Protein AF-A0AA88QEF6-F1 (afdb_monomer_lite)

pLDDT: mean 71.26, std 18.89, range [26.52, 97.19]

Radius of gyration: 36.82 Å; chains: 1; bounding box: 110×49×117 Å

Secondary structure (DSSP, 8-state):
-------TTTSEETTEEEEEPPHHHHHHHTSTTEEEEEEETTEEEE-TT-TT-PPTTEEEE-SSEEEESS----EEEEEE--SS------TT--EEEEEEEEHHHHEETTEEEEE--HHHHHHH-STTEEEEEEETTS-EEE-TTSTT---TTEEEE-SSEEEESS---EEEEEEEE-TTS-EEEEEEEEEEEPSS-------S---SSSHHHHHHHHHHHHHHHHHHHHHHHHHHHHHHHHHHHHHHHHHHHHTTTSSSS---------

Structure (mmCIF, N/CA/C/O backbone):
data_AF-A0AA88QEF6-F1
#
_entry.id   AF-A0AA88QEF6-F1
#
loop_
_atom_site.group_PDB
_atom_site.id
_atom_site.type_symbol
_atom_site.label_atom_id
_atom_site.label_alt_id
_atom_site.label_comp_id
_atom_site.label_asym_id
_atom_site.label_entity_id
_atom_site.label_seq_id
_atom_site.pdbx_PDB_ins_code
_atom_site.Cartn_x
_atom_site.Cartn_y
_atom_site.Cartn_z
_atom_site.occupancy
_atom_site.B_iso_or_equiv
_atom_site.auth_seq_id
_atom_site.auth_comp_id
_atom_site.auth_asym_id
_atom_site.auth_atom_id
_atom_site.pdbx_PDB_model_num
ATOM 1 N N . MET A 1 1 ? 9.526 14.907 -8.672 1.00 35.16 1 MET A N 1
ATOM 2 C CA . MET A 1 1 ? 8.160 15.300 -8.274 1.00 35.16 1 MET A CA 1
ATOM 3 C C . MET A 1 1 ? 7.284 14.085 -8.518 1.00 35.16 1 MET A C 1
ATOM 5 O O . MET A 1 1 ? 7.220 13.633 -9.653 1.00 35.16 1 MET A O 1
ATOM 9 N N . TYR A 1 2 ? 6.767 13.466 -7.458 1.00 43.72 2 TYR A N 1
ATOM 10 C CA . TYR A 1 2 ? 5.959 12.247 -7.553 1.00 43.72 2 TYR A CA 1
ATOM 11 C C . TYR A 1 2 ? 4.497 12.636 -7.772 1.00 43.72 2 TYR A C 1
ATOM 13 O O . TYR A 1 2 ? 4.039 13.603 -7.172 1.00 43.72 2 TYR A O 1
ATOM 21 N N . ASN A 1 3 ? 3.772 11.904 -8.615 1.00 44.31 3 ASN A N 1
ATOM 22 C CA . ASN A 1 3 ? 2.344 12.124 -8.828 1.00 44.31 3 ASN A CA 1
ATOM 23 C C . ASN A 1 3 ? 1.583 10.887 -8.344 1.00 44.31 3 ASN A C 1
ATOM 25 O O . ASN A 1 3 ? 1.698 9.820 -8.944 1.00 44.31 3 ASN A O 1
ATOM 29 N N . ILE A 1 4 ? 0.873 11.017 -7.224 1.00 55.66 4 ILE A N 1
ATOM 30 C CA . ILE A 1 4 ? 0.071 9.945 -6.631 1.00 55.66 4 ILE A CA 1
ATOM 31 C C . ILE A 1 4 ? -1.393 10.289 -6.886 1.00 55.66 4 ILE A C 1
ATOM 33 O O . ILE A 1 4 ? -1.919 11.241 -6.315 1.00 55.66 4 ILE A O 1
ATOM 37 N N . SER A 1 5 ? -2.055 9.511 -7.741 1.00 62.69 5 SER A N 1
ATOM 38 C CA . SER A 1 5 ? -3.498 9.616 -7.945 1.00 62.69 5 SER A CA 1
ATOM 39 C C . SER A 1 5 ? -4.219 8.699 -6.961 1.00 62.69 5 SER A C 1
ATOM 41 O O . SER A 1 5 ? -4.126 7.477 -7.075 1.00 62.69 5 SER A O 1
ATOM 43 N N . VAL A 1 6 ? -4.946 9.284 -6.013 1.00 69.19 6 VAL A N 1
ATOM 44 C CA . VAL A 1 6 ? -5.825 8.569 -5.082 1.00 69.19 6 VAL A CA 1
ATOM 45 C C . VAL A 1 6 ? -7.225 9.162 -5.174 1.00 69.19 6 VAL A C 1
ATOM 47 O O . VAL A 1 6 ? -7.382 10.373 -5.346 1.00 69.19 6 VAL A O 1
ATOM 50 N N . SER A 1 7 ? -8.260 8.328 -5.109 1.00 77.19 7 SER A N 1
ATOM 51 C CA . SER A 1 7 ? -9.631 8.830 -5.129 1.00 77.19 7 SER A CA 1
ATOM 52 C C . SER A 1 7 ? -10.026 9.362 -3.753 1.00 77.19 7 SER A C 1
ATOM 54 O O . SER A 1 7 ? -9.657 8.808 -2.720 1.00 77.19 7 SER A O 1
ATOM 56 N N . CYS A 1 8 ? -10.854 10.407 -3.717 1.00 80.62 8 CYS A N 1
ATOM 57 C CA . CYS A 1 8 ? -11.348 10.957 -2.453 1.00 80.62 8 CYS A CA 1
ATOM 58 C C . CYS A 1 8 ? -12.077 9.912 -1.593 1.00 80.62 8 CYS A C 1
ATOM 60 O O . CYS A 1 8 ? -12.059 10.017 -0.373 1.00 80.62 8 CYS A O 1
ATOM 62 N N . ALA A 1 9 ? -12.700 8.907 -2.219 1.00 77.12 9 ALA A N 1
ATOM 63 C CA . ALA A 1 9 ? -13.382 7.824 -1.519 1.00 77.12 9 ALA A CA 1
ATOM 64 C C . ALA A 1 9 ? -12.411 6.905 -0.757 1.00 77.12 9 ALA A C 1
ATOM 66 O O . ALA A 1 9 ? -12.766 6.401 0.303 1.00 77.12 9 ALA A O 1
ATOM 67 N N . GLU A 1 10 ? -11.192 6.707 -1.267 1.00 73.88 10 GLU A N 1
ATOM 68 C CA . GLU A 1 10 ? -10.173 5.852 -0.639 1.00 73.88 10 GLU A CA 1
ATOM 69 C C . GLU A 1 10 ? -9.536 6.496 0.598 1.00 73.88 10 GLU A C 1
ATOM 71 O O . GLU A 1 10 ? -9.102 5.786 1.500 1.00 73.88 10 GLU A O 1
ATOM 76 N N . ILE A 1 11 ? -9.494 7.830 0.658 1.00 80.56 11 ILE A N 1
ATOM 77 C CA . ILE A 1 11 ? -8.856 8.585 1.752 1.00 80.56 11 ILE A CA 1
ATOM 78 C C . ILE A 1 11 ? -9.858 9.227 2.722 1.00 80.56 11 ILE A C 1
ATOM 80 O O . ILE A 1 11 ? -9.459 9.931 3.652 1.00 80.56 11 ILE A O 1
ATOM 84 N N . GLN A 1 12 ? -11.160 9.014 2.518 1.00 83.25 12 GLN A N 1
ATOM 85 C CA . GLN A 1 12 ? -12.209 9.565 3.371 1.00 83.25 12 GLN A CA 1
ATOM 86 C C . GLN A 1 12 ? -12.324 8.793 4.691 1.00 83.25 12 GLN A C 1
ATOM 88 O O . GLN A 1 12 ? -12.430 7.571 4.727 1.00 83.25 12 GLN A O 1
ATOM 93 N N . THR A 1 13 ? -12.382 9.531 5.795 1.00 78.69 13 THR A N 1
ATOM 94 C CA . THR A 1 13 ? -12.523 9.004 7.157 1.00 78.69 13 THR A CA 1
ATOM 95 C C . THR A 1 13 ? -13.577 9.793 7.939 1.00 78.69 13 THR A C 1
ATOM 97 O O . THR A 1 13 ? -14.085 10.816 7.477 1.00 78.69 13 THR A O 1
ATOM 100 N N . ALA A 1 14 ? -13.889 9.355 9.163 1.00 77.88 14 ALA A N 1
ATOM 101 C CA . ALA A 1 14 ? -14.805 10.074 10.056 1.00 77.88 14 ALA A CA 1
ATOM 102 C C . ALA A 1 14 ? -14.292 11.465 10.485 1.00 77.88 14 ALA A C 1
ATOM 104 O O . ALA A 1 14 ? -15.086 12.292 10.926 1.00 77.88 14 ALA A O 1
ATOM 105 N N . VAL A 1 15 ? -12.984 11.721 10.364 1.00 79.75 15 VAL A N 1
ATOM 106 C CA . VAL A 1 15 ? -12.329 12.972 10.790 1.00 79.75 15 VAL A CA 1
ATOM 107 C C . VAL A 1 15 ? -11.956 13.895 9.623 1.00 79.75 15 VAL A C 1
ATOM 109 O O . VAL A 1 15 ? -11.404 14.966 9.852 1.00 79.75 15 VAL A O 1
ATOM 112 N N . GLY A 1 16 ? -12.259 13.502 8.382 1.00 87.69 16 GLY A N 1
ATOM 113 C CA . GLY A 1 16 ? -11.887 14.235 7.169 1.00 87.69 16 GLY A CA 1
ATOM 114 C C . GLY A 1 16 ? -11.187 13.338 6.153 1.00 87.69 16 GLY A C 1
ATOM 115 O O . GLY A 1 16 ? -11.455 12.138 6.085 1.00 87.69 16 GLY A O 1
ATOM 116 N N . PHE A 1 17 ? -10.280 13.912 5.371 1.00 88.25 17 PHE A N 1
ATOM 117 C CA . PHE A 1 17 ? -9.485 13.210 4.364 1.00 88.25 17 PHE A CA 1
ATOM 118 C C . PHE A 1 17 ? -8.048 13.058 4.859 1.00 88.25 17 PHE A C 1
ATOM 120 O O . PHE A 1 17 ? -7.437 14.048 5.261 1.00 88.25 17 PHE A O 1
ATOM 127 N N . VAL A 1 18 ? -7.526 11.830 4.866 1.00 82.06 18 VAL A N 1
ATOM 128 C CA . VAL A 1 18 ? -6.207 11.517 5.438 1.00 82.06 18 VAL A CA 1
ATOM 129 C C . VAL A 1 18 ? -5.219 11.177 4.328 1.00 82.06 18 VAL A C 1
ATOM 131 O O . VAL A 1 18 ? -5.372 10.176 3.634 1.00 82.06 18 VAL A O 1
ATOM 134 N N . TYR A 1 19 ? -4.175 11.990 4.203 1.00 83.31 19 TYR A N 1
ATOM 135 C CA . TYR A 1 19 ? -3.043 11.756 3.310 1.00 83.31 19 TYR A CA 1
ATOM 136 C C . TYR A 1 19 ? -1.917 11.155 4.138 1.00 83.31 19 TYR A C 1
ATOM 138 O O . TYR A 1 19 ? -1.454 11.778 5.092 1.00 83.31 19 TYR A O 1
ATOM 146 N N . LEU A 1 20 ? -1.496 9.941 3.797 1.00 76.00 20 LEU A N 1
ATOM 147 C CA . LEU A 1 20 ? -0.424 9.235 4.492 1.00 76.00 20 LEU A CA 1
ATOM 148 C C . LEU A 1 20 ? 0.876 9.369 3.702 1.00 76.00 20 LEU A C 1
ATOM 150 O O . LEU A 1 20 ? 0.918 9.087 2.503 1.00 76.00 20 LEU A O 1
ATOM 154 N N . ILE A 1 21 ? 1.945 9.754 4.390 1.00 67.06 21 ILE A N 1
ATOM 155 C CA . ILE A 1 21 ? 3.307 9.630 3.887 1.00 67.06 21 ILE A CA 1
ATOM 156 C C . ILE A 1 21 ? 3.709 8.176 4.106 1.00 67.06 21 ILE A C 1
ATOM 158 O O . ILE A 1 21 ? 3.697 7.674 5.230 1.00 67.06 21 ILE A O 1
ATOM 162 N N . LEU A 1 22 ? 4.042 7.472 3.023 1.00 60.72 22 LEU A N 1
ATOM 163 C CA . LEU A 1 22 ? 4.426 6.069 3.125 1.00 60.72 22 LEU A CA 1
ATOM 164 C C . LEU A 1 22 ? 5.647 5.922 4.057 1.00 60.72 22 LEU A C 1
ATOM 166 O O . LEU A 1 22 ? 6.590 6.706 3.923 1.00 60.72 22 LEU A O 1
ATOM 170 N N . PRO A 1 23 ? 5.710 4.885 4.917 1.00 51.19 23 PRO A N 1
ATOM 171 C CA . PRO A 1 23 ? 6.816 4.664 5.859 1.00 51.19 23 PRO A CA 1
ATOM 172 C C . PRO A 1 23 ? 8.225 4.689 5.236 1.00 51.19 23 PRO A C 1
ATOM 174 O O . PRO A 1 23 ? 9.202 5.014 5.904 1.00 51.19 23 PRO A O 1
ATOM 177 N N . VAL A 1 24 ? 8.349 4.384 3.940 1.00 46.44 24 VAL A N 1
ATOM 178 C CA . VAL A 1 24 ? 9.625 4.457 3.207 1.00 46.44 24 VAL A CA 1
ATOM 179 C C . VAL A 1 24 ? 10.091 5.889 2.935 1.00 46.44 24 VAL A C 1
ATOM 181 O O . VAL A 1 24 ? 11.286 6.163 2.986 1.00 46.44 24 VAL A O 1
ATOM 184 N N . ILE A 1 25 ? 9.150 6.797 2.664 1.00 51.69 25 ILE A N 1
ATOM 185 C CA . ILE A 1 25 ? 9.403 8.235 2.548 1.00 51.69 25 ILE A CA 1
ATOM 186 C C . ILE A 1 25 ? 9.646 8.772 3.959 1.00 51.69 25 ILE A C 1
ATOM 188 O O . ILE A 1 25 ? 10.557 9.566 4.174 1.00 51.69 25 ILE A O 1
ATOM 192 N N . LEU A 1 26 ? 8.921 8.228 4.942 1.00 53.94 26 LEU A N 1
ATOM 193 C CA . LEU A 1 26 ? 9.076 8.572 6.346 1.00 53.94 26 LEU A CA 1
ATOM 194 C C . LEU A 1 26 ? 10.500 8.339 6.875 1.00 53.94 26 LEU A C 1
ATOM 196 O O . LEU A 1 26 ? 11.017 9.121 7.669 1.00 53.94 26 LEU A O 1
ATOM 200 N N . ASN A 1 27 ? 11.169 7.286 6.400 1.00 45.69 27 ASN A N 1
ATOM 201 C CA . ASN A 1 27 ? 12.544 6.993 6.797 1.00 45.69 27 ASN A CA 1
ATOM 202 C C . ASN A 1 27 ? 13.548 8.045 6.284 1.00 45.69 27 ASN A C 1
ATOM 204 O O . ASN A 1 27 ? 14.559 8.284 6.934 1.00 45.69 27 ASN A O 1
ATOM 208 N N . GLN A 1 28 ? 13.258 8.713 5.159 1.00 47.56 28 GLN A N 1
ATOM 209 C CA . GLN A 1 28 ? 14.021 9.888 4.712 1.00 47.56 28 GLN A CA 1
ATOM 210 C C . GLN A 1 28 ? 13.682 11.127 5.549 1.00 47.56 28 GLN A C 1
ATOM 212 O O . GLN A 1 28 ? 14.553 11.949 5.804 1.00 47.56 28 GLN A O 1
ATOM 217 N N . THR A 1 29 ? 12.440 11.239 6.027 1.00 45.75 29 THR A N 1
ATOM 218 C CA . THR A 1 29 ? 11.989 12.372 6.852 1.00 45.75 29 THR A CA 1
ATOM 219 C C . THR A 1 29 ? 12.374 12.292 8.329 1.00 45.75 29 THR A C 1
ATOM 221 O O . THR A 1 29 ? 12.251 13.281 9.039 1.00 45.75 29 THR A O 1
ATOM 224 N N . ASN A 1 30 ? 12.833 11.130 8.805 1.00 50.50 30 ASN A N 1
ATOM 225 C CA . ASN A 1 30 ? 13.367 10.961 10.161 1.00 50.50 30 ASN A CA 1
ATOM 226 C C . ASN A 1 30 ? 14.830 11.418 10.286 1.00 50.50 30 ASN A C 1
ATOM 228 O O . ASN A 1 30 ? 15.424 11.294 11.357 1.00 50.50 30 ASN A O 1
ATOM 232 N N . ASN A 1 31 ? 15.423 11.927 9.204 1.00 55.19 31 ASN A N 1
ATOM 233 C CA . ASN A 1 31 ? 16.700 12.615 9.267 1.00 55.19 31 ASN A CA 1
ATOM 234 C C . ASN A 1 31 ? 16.471 14.048 9.799 1.00 55.19 31 ASN A C 1
ATOM 236 O O . ASN A 1 31 ? 15.674 14.770 9.198 1.00 55.19 31 ASN A O 1
ATOM 240 N N . PRO A 1 32 ? 17.140 14.476 10.891 1.00 57.94 32 PRO A N 1
ATOM 241 C CA . PRO A 1 32 ? 17.016 15.839 11.420 1.00 57.94 32 PRO A CA 1
ATOM 242 C C . PRO A 1 32 ? 17.404 16.934 10.416 1.00 57.94 32 PRO A C 1
ATOM 244 O O . PRO A 1 32 ? 16.988 18.074 10.593 1.00 57.94 32 PRO A O 1
ATOM 247 N N . ASP A 1 33 ? 18.150 16.591 9.364 1.00 60.59 33 ASP A N 1
ATOM 248 C CA . ASP A 1 33 ? 18.570 17.526 8.315 1.00 60.59 33 ASP A CA 1
ATOM 249 C C . ASP A 1 33 ? 17.529 17.681 7.189 1.00 60.59 33 ASP A C 1
ATOM 251 O O . ASP A 1 33 ? 17.824 18.284 6.159 1.00 60.59 33 ASP A O 1
ATOM 255 N N . CYS A 1 34 ? 16.331 17.102 7.337 1.00 62.12 34 CYS A N 1
ATOM 256 C CA . CYS A 1 34 ? 15.271 17.151 6.333 1.00 62.12 34 CYS A CA 1
ATOM 257 C C . CYS A 1 34 ? 14.039 17.930 6.817 1.00 62.12 34 CYS A C 1
ATOM 259 O O . CYS A 1 34 ? 13.404 17.580 7.811 1.00 62.12 34 CYS A O 1
ATOM 261 N N . GLU A 1 35 ? 13.640 18.936 6.046 1.00 69.81 35 GLU A N 1
ATOM 262 C CA . GLU A 1 35 ? 12.415 19.715 6.213 1.00 69.81 35 GLU A CA 1
ATOM 263 C C . GLU A 1 35 ? 11.290 19.163 5.328 1.00 69.81 35 GLU A C 1
ATOM 265 O O . GLU A 1 35 ? 11.517 18.701 4.205 1.00 69.81 35 GLU A O 1
ATOM 270 N N . GLN A 1 36 ? 10.054 19.219 5.830 1.00 76.06 36 GLN A N 1
ATOM 271 C CA . GLN A 1 36 ? 8.861 18.743 5.131 1.00 76.06 36 GLN A CA 1
ATOM 272 C C . GLN A 1 36 ? 7.854 19.869 4.940 1.00 76.06 36 GLN A C 1
ATOM 274 O O . GLN A 1 36 ? 7.651 20.694 5.822 1.00 76.06 36 GLN A O 1
ATOM 279 N N . SER A 1 37 ? 7.150 19.881 3.815 1.00 82.19 37 SER A N 1
ATOM 280 C CA . SER A 1 37 ? 6.118 20.886 3.560 1.00 82.19 37 SER A CA 1
ATOM 281 C C . SER A 1 37 ? 5.021 20.354 2.647 1.00 82.19 37 SER A C 1
ATOM 283 O O . SER A 1 37 ? 5.268 19.560 1.736 1.00 82.19 37 SER A O 1
ATOM 285 N N . TRP A 1 38 ? 3.797 20.819 2.881 1.00 82.31 38 TRP A N 1
ATOM 286 C CA . TRP A 1 38 ? 2.616 20.497 2.087 1.00 82.31 38 TRP A CA 1
ATOM 287 C C . TRP A 1 38 ? 2.080 21.743 1.395 1.00 82.31 38 TRP A C 1
ATOM 289 O O . TRP A 1 38 ? 1.865 22.778 2.028 1.00 82.31 38 TRP A O 1
ATOM 299 N N . PHE A 1 39 ? 1.800 21.618 0.104 1.00 83.25 39 PHE A N 1
ATOM 300 C CA . PHE A 1 39 ? 1.319 22.698 -0.747 1.00 83.25 39 PHE A CA 1
ATOM 301 C C . PHE A 1 39 ? -0.004 22.320 -1.410 1.00 83.25 39 PHE A C 1
ATOM 303 O O . PHE A 1 39 ? -0.198 21.167 -1.796 1.00 83.25 39 PHE A O 1
ATOM 310 N N . SER A 1 40 ? -0.890 23.298 -1.585 1.00 85.75 40 SER A N 1
ATOM 311 C CA . SER A 1 40 ? -1.992 23.233 -2.551 1.00 85.75 40 SER A CA 1
ATOM 312 C C . SER A 1 40 ? -1.688 24.152 -3.745 1.00 85.75 40 SER A C 1
ATOM 314 O O . SER A 1 40 ? -0.615 24.755 -3.818 1.00 85.75 40 SER A O 1
ATOM 316 N N . GLU A 1 41 ? -2.634 24.285 -4.676 1.00 79.88 41 GLU A N 1
ATOM 317 C CA . GLU A 1 41 ? -2.570 25.282 -5.756 1.00 79.88 41 GLU A CA 1
ATOM 318 C C . GLU A 1 41 ? -2.382 26.723 -5.236 1.00 79.88 41 GLU A C 1
ATOM 320 O O . GLU A 1 41 ? -1.742 27.533 -5.905 1.00 79.88 41 GLU A O 1
ATOM 325 N N . ASP A 1 42 ? -2.864 27.019 -4.024 1.00 76.75 42 ASP A N 1
ATOM 326 C CA . ASP A 1 42 ? -2.798 28.345 -3.395 1.00 76.75 42 ASP A CA 1
ATOM 327 C C . ASP A 1 42 ? -1.485 28.595 -2.621 1.00 76.75 42 ASP A C 1
ATOM 329 O O . ASP A 1 42 ? -1.269 29.686 -2.086 1.00 76.75 42 ASP A O 1
ATOM 333 N N . GLY A 1 43 ? -0.586 27.604 -2.559 1.00 82.75 43 GLY A N 1
ATOM 334 C CA . GLY A 1 43 ? 0.715 27.698 -1.891 1.00 82.75 43 GLY A CA 1
ATOM 335 C C . GLY A 1 43 ? 0.849 26.801 -0.659 1.00 82.75 43 GLY A C 1
ATOM 336 O O . GLY A 1 43 ? 0.214 25.753 -0.566 1.00 82.75 43 GLY A O 1
ATOM 337 N N . LEU A 1 44 ? 1.738 27.173 0.269 1.00 81.81 44 LEU A N 1
ATOM 338 C CA . LEU A 1 44 ? 2.036 26.391 1.477 1.00 81.81 44 LEU A CA 1
ATOM 339 C C . LEU A 1 44 ? 0.810 26.333 2.398 1.00 81.81 44 LEU A C 1
ATOM 341 O O . LEU A 1 44 ? 0.289 27.372 2.810 1.00 81.81 44 LEU A O 1
ATOM 345 N N . ILE A 1 45 ? 0.387 25.122 2.758 1.00 87.19 45 ILE A N 1
ATOM 346 C CA . ILE A 1 45 ? -0.792 24.900 3.605 1.00 87.19 45 ILE A CA 1
ATOM 347 C C . ILE A 1 45 ? -0.477 24.272 4.963 1.00 87.19 45 ILE A C 1
ATOM 349 O O . ILE A 1 45 ? -1.275 24.434 5.886 1.00 87.19 45 ILE A O 1
ATOM 353 N N . ALA A 1 46 ? 0.646 23.561 5.090 1.00 83.00 46 ALA A N 1
ATOM 354 C CA . ALA A 1 46 ? 1.082 22.978 6.353 1.00 83.00 46 ALA A CA 1
ATOM 355 C C . ALA A 1 46 ? 2.565 22.606 6.335 1.00 83.00 46 ALA A C 1
ATOM 357 O O . ALA A 1 46 ? 3.093 22.145 5.321 1.00 83.00 46 ALA A O 1
ATOM 358 N N . ASP A 1 47 ? 3.188 22.730 7.500 1.00 80.50 47 ASP A N 1
ATOM 359 C CA . ASP A 1 47 ? 4.553 22.305 7.776 1.00 80.50 47 ASP A CA 1
ATOM 360 C C . ASP A 1 47 ? 4.550 21.477 9.076 1.00 80.50 47 ASP A C 1
ATOM 362 O O . ASP A 1 47 ?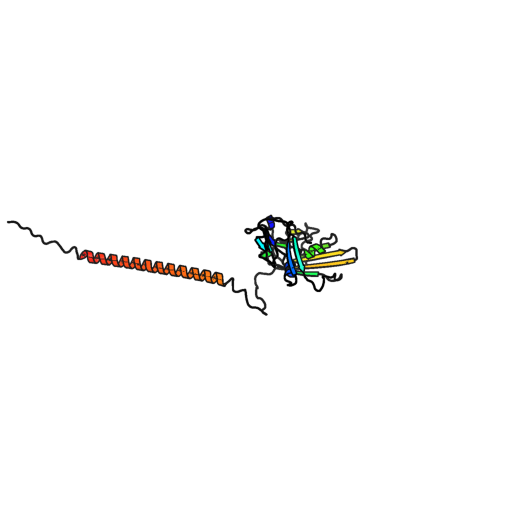 4.120 21.987 10.114 1.00 80.50 47 ASP A O 1
ATOM 366 N N . PRO A 1 48 ? 4.978 20.201 9.058 1.00 75.12 48 PRO A N 1
ATOM 367 C CA . PRO A 1 48 ? 5.069 19.382 10.265 1.00 75.12 48 PRO A CA 1
ATOM 368 C C . PRO A 1 48 ? 5.984 19.961 11.357 1.00 75.12 48 PRO A C 1
ATOM 370 O O . PRO A 1 48 ? 5.807 19.615 12.524 1.00 75.12 48 PRO A O 1
ATOM 373 N N . SER A 1 49 ? 6.950 20.817 11.000 1.00 70.81 49 SER A N 1
ATOM 374 C CA . SER A 1 49 ? 7.849 21.490 11.947 1.00 70.81 49 SER A CA 1
ATOM 375 C C . SER A 1 49 ? 7.195 22.689 12.654 1.00 70.81 49 SER A C 1
ATOM 377 O O . SER A 1 49 ? 7.588 23.029 13.771 1.00 70.81 49 SER A O 1
ATOM 379 N N . ASP A 1 50 ? 6.140 23.267 12.064 1.00 78.88 50 ASP A N 1
ATOM 380 C CA . ASP A 1 50 ? 5.301 24.317 12.654 1.00 78.88 50 ASP A CA 1
ATOM 381 C C . ASP A 1 50 ? 3.809 23.927 12.583 1.00 78.88 50 ASP A C 1
ATOM 383 O O . ASP A 1 50 ? 3.028 24.478 11.796 1.00 78.88 50 ASP A O 1
ATOM 387 N N . PRO A 1 51 ? 3.364 22.978 13.430 1.00 71.56 51 PRO A N 1
ATOM 388 C CA . PRO A 1 51 ? 2.003 22.445 13.392 1.00 71.56 51 PRO A CA 1
ATOM 389 C C . PRO A 1 51 ? 0.921 23.467 13.783 1.00 71.56 51 PRO A C 1
ATOM 391 O O . PRO A 1 51 ? -0.266 23.148 13.718 1.00 71.56 51 PRO A O 1
ATOM 394 N N . GLN A 1 52 ? 1.291 24.687 14.197 1.00 74.69 52 GLN A N 1
ATOM 395 C CA . GLN A 1 52 ? 0.334 25.769 14.452 1.00 74.69 52 GLN A CA 1
ATOM 396 C C . GLN A 1 52 ? 0.006 26.579 13.195 1.00 74.69 52 GLN A C 1
ATOM 398 O O . GLN A 1 52 ? -1.011 27.275 13.159 1.00 74.69 52 GLN A O 1
ATOM 403 N N . ARG A 1 53 ? 0.833 26.483 12.152 1.00 77.56 53 ARG A N 1
ATOM 404 C CA . ARG A 1 53 ? 0.683 27.255 10.922 1.00 77.56 53 ARG A CA 1
ATOM 405 C C . ARG A 1 53 ? -0.054 26.450 9.854 1.00 77.56 53 ARG A C 1
ATOM 407 O O . ARG A 1 53 ? 0.514 26.016 8.856 1.00 77.56 53 ARG A O 1
ATOM 414 N N . LEU A 1 54 ? -1.350 26.272 10.093 1.00 85.56 54 LEU A N 1
ATOM 415 C CA . LEU A 1 54 ? -2.262 25.545 9.213 1.00 85.56 54 LEU A CA 1
ATOM 416 C C . LEU A 1 54 ? -3.129 26.514 8.404 1.00 85.56 54 LEU A C 1
ATOM 418 O O . LEU A 1 54 ? -3.746 27.424 8.962 1.00 85.56 54 LEU A O 1
ATOM 422 N N . SER A 1 55 ? -3.212 26.287 7.096 1.00 86.44 55 SER A N 1
ATOM 423 C CA . SER A 1 55 ? -4.146 26.981 6.204 1.00 86.44 55 SER A CA 1
ATOM 424 C C . SER A 1 55 ? -5.323 26.069 5.856 1.00 86.44 55 SER A C 1
ATOM 426 O O . SER A 1 55 ? -5.172 24.850 5.788 1.00 86.44 55 SER A O 1
ATOM 428 N N . ASP A 1 56 ? -6.498 26.645 5.587 1.00 81.94 56 ASP A N 1
ATOM 429 C CA . ASP A 1 56 ? -7.647 25.892 5.060 1.00 81.94 56 ASP A CA 1
ATOM 430 C C . ASP A 1 56 ? -7.225 25.122 3.786 1.00 81.94 56 ASP A C 1
ATOM 432 O O . ASP A 1 56 ? -6.626 25.732 2.897 1.00 81.94 56 ASP A O 1
ATOM 436 N N . PRO A 1 57 ? -7.492 23.805 3.653 1.00 85.94 57 PRO A N 1
ATOM 437 C CA . PRO A 1 57 ? -8.382 22.966 4.464 1.00 85.94 57 PRO A CA 1
ATOM 438 C C . PRO A 1 57 ? -7.730 22.091 5.541 1.00 85.94 57 PRO A C 1
ATOM 440 O O . PRO A 1 57 ? -8.341 21.109 5.961 1.00 85.94 57 PRO A O 1
ATOM 443 N N . VAL A 1 58 ? -6.510 22.377 5.983 1.00 88.44 58 VAL A N 1
ATOM 444 C CA . VAL A 1 58 ? -5.778 21.508 6.914 1.00 88.44 58 VAL A CA 1
ATOM 445 C C . VAL A 1 58 ? -6.377 21.557 8.324 1.00 88.44 58 VAL A C 1
ATOM 447 O O . VAL A 1 58 ? -6.545 22.622 8.911 1.00 88.44 58 VAL A O 1
ATOM 450 N N . ILE A 1 59 ? -6.685 20.377 8.870 1.00 86.25 59 ILE A N 1
ATOM 451 C CA . ILE A 1 59 ? -7.164 20.169 10.245 1.00 86.25 59 ILE A CA 1
ATOM 452 C C . ILE A 1 59 ? -5.985 19.866 11.173 1.00 86.25 59 ILE A C 1
ATOM 454 O O . ILE A 1 59 ? -5.915 20.390 12.281 1.00 86.25 59 ILE A O 1
ATOM 458 N N . SER A 1 60 ? -5.068 19.004 10.731 1.00 85.94 60 SER A N 1
ATOM 459 C CA . SER A 1 60 ? -3.880 18.624 11.496 1.00 85.94 60 SER A CA 1
ATOM 460 C C . SER A 1 60 ? -2.785 18.090 10.583 1.00 85.94 60 SER A C 1
ATOM 462 O O . SER A 1 60 ? -3.079 17.461 9.564 1.00 85.94 60 SER A O 1
ATOM 464 N N . VAL A 1 61 ? -1.533 18.268 10.992 1.00 84.69 61 VAL A N 1
ATOM 465 C CA . VAL A 1 61 ? -0.351 17.749 10.299 1.00 84.69 61 VAL A CA 1
ATOM 466 C C . VAL A 1 61 ? 0.573 17.045 11.294 1.00 84.69 61 VAL A C 1
ATOM 468 O O . VAL A 1 61 ? 0.702 17.476 12.439 1.00 84.69 61 VAL A O 1
ATOM 471 N N . SER A 1 62 ? 1.202 15.959 10.860 1.00 78.62 62 SER A N 1
ATOM 472 C CA . SER A 1 62 ? 2.308 15.288 11.545 1.00 78.62 62 SER A CA 1
ATOM 473 C C . SER A 1 62 ? 3.376 14.888 10.526 1.00 78.62 62 SER A C 1
ATOM 475 O O . SER A 1 62 ? 3.235 15.125 9.324 1.00 78.62 62 SER A O 1
ATOM 477 N N . SER A 1 63 ? 4.458 14.272 11.004 1.00 69.44 63 SER A N 1
ATOM 478 C CA . SER A 1 63 ? 5.545 13.787 10.152 1.00 69.44 63 SER A CA 1
ATOM 479 C C . SER A 1 63 ? 5.107 12.706 9.162 1.00 69.44 63 SER A C 1
ATOM 481 O O . SER A 1 63 ? 5.739 12.580 8.119 1.00 69.44 63 SER A O 1
ATOM 483 N N . ASP A 1 64 ? 4.053 11.944 9.478 1.00 71.56 64 ASP A N 1
ATOM 484 C CA . ASP A 1 64 ? 3.571 10.794 8.706 1.00 71.56 64 ASP A CA 1
ATOM 485 C C . ASP A 1 64 ? 2.233 11.002 8.007 1.00 71.56 64 ASP A C 1
ATOM 487 O O . ASP A 1 64 ? 1.858 10.191 7.158 1.00 71.56 64 ASP A O 1
ATOM 491 N N . ARG A 1 65 ? 1.483 12.053 8.347 1.00 81.12 65 ARG A N 1
ATOM 492 C CA . ARG A 1 65 ? 0.169 12.276 7.747 1.00 81.12 65 ARG A CA 1
ATOM 493 C C . ARG A 1 65 ? -0.277 13.727 7.767 1.00 81.12 65 ARG A C 1
ATOM 495 O O . ARG A 1 65 ? 0.099 14.516 8.629 1.00 81.12 65 ARG A O 1
ATOM 502 N N . LEU A 1 66 ? -1.180 14.040 6.850 1.00 86.19 66 LEU A N 1
ATOM 503 C CA . LEU A 1 66 ? -1.926 15.289 6.800 1.00 86.19 66 LEU A CA 1
ATOM 504 C C . LEU A 1 66 ? -3.422 14.974 6.813 1.00 86.19 66 LEU A C 1
ATOM 506 O O . LEU A 1 66 ? -3.877 14.080 6.101 1.00 86.19 66 LEU A O 1
ATOM 510 N N . VAL A 1 67 ? -4.195 15.716 7.602 1.00 87.50 67 VAL A N 1
ATOM 511 C CA . VAL A 1 67 ? -5.657 15.599 7.646 1.00 87.50 67 VAL A CA 1
ATOM 512 C C . VAL A 1 67 ? -6.277 16.893 7.144 1.00 87.50 67 VAL A C 1
ATOM 514 O O . VAL A 1 67 ? -5.948 17.967 7.649 1.00 87.50 67 VAL A O 1
ATOM 517 N N . THR A 1 68 ? -7.197 16.802 6.185 1.00 89.50 68 THR A N 1
ATOM 518 C CA . THR A 1 68 ? -7.916 17.961 5.638 1.00 89.50 68 THR A CA 1
ATOM 519 C C . THR A 1 68 ? -9.433 17.824 5.769 1.00 89.50 68 THR A C 1
ATOM 521 O O . THR A 1 68 ? -9.985 16.725 5.817 1.00 89.50 68 THR A O 1
ATOM 524 N N . SER A 1 69 ? -10.135 18.957 5.797 1.00 88.94 69 SER A N 1
ATOM 525 C CA . SER A 1 69 ? -11.602 19.028 5.870 1.00 88.94 69 SER A CA 1
ATOM 526 C C . SER A 1 69 ? -12.295 18.688 4.547 1.00 88.94 69 SER A C 1
ATOM 528 O O . SER A 1 69 ? -13.445 18.251 4.539 1.00 88.94 69 SER A O 1
ATOM 530 N N . ARG A 1 70 ? -11.592 18.855 3.422 1.00 89.44 70 ARG A N 1
ATOM 531 C CA . ARG A 1 70 ? -12.051 18.523 2.067 1.00 89.44 70 ARG A CA 1
ATOM 532 C C . ARG A 1 70 ? -10.947 17.845 1.263 1.00 89.44 70 ARG A C 1
ATOM 534 O O . ARG A 1 70 ? -9.766 18.100 1.494 1.00 89.44 70 ARG A O 1
ATOM 541 N N . CYS A 1 71 ? -11.345 17.009 0.312 1.00 87.00 71 CYS A N 1
ATOM 542 C CA . CYS A 1 71 ? -10.432 16.380 -0.634 1.00 87.00 71 CYS A CA 1
ATOM 543 C C . CYS A 1 71 ? -9.841 17.439 -1.571 1.00 87.00 71 CYS A C 1
ATOM 545 O O . CYS A 1 71 ? -10.590 18.212 -2.170 1.00 87.00 71 CYS A O 1
ATOM 547 N N . VAL A 1 72 ? -8.516 17.493 -1.671 1.00 87.69 72 VAL A N 1
ATOM 548 C CA . VAL A 1 72 ? -7.777 18.488 -2.453 1.00 87.69 72 VAL A CA 1
ATOM 549 C C . VAL A 1 72 ? -6.546 17.847 -3.076 1.00 87.69 72 VAL A C 1
ATOM 551 O O . VAL A 1 72 ? -5.969 16.918 -2.516 1.00 87.69 72 VAL A O 1
ATOM 554 N N . ASN A 1 73 ? -6.129 18.363 -4.229 1.00 83.69 73 ASN A N 1
ATOM 555 C CA . ASN A 1 73 ? -4.836 18.008 -4.797 1.00 83.69 73 ASN A CA 1
ATOM 556 C C . ASN A 1 73 ? -3.738 18.686 -3.988 1.00 83.69 73 ASN A C 1
ATOM 558 O O . ASN A 1 73 ? -3.785 19.897 -3.762 1.00 83.69 73 ASN A O 1
ATOM 562 N N . LEU A 1 74 ? -2.759 17.895 -3.568 1.00 82.56 74 LEU A N 1
ATOM 563 C CA . LEU A 1 74 ? -1.665 18.347 -2.728 1.00 82.56 74 LEU A CA 1
ATOM 564 C C . LEU A 1 74 ? -0.332 17.977 -3.353 1.00 82.56 74 LEU A C 1
ATOM 566 O O . LEU A 1 74 ? -0.197 16.940 -4.000 1.00 82.56 74 LEU A O 1
ATOM 570 N N . ASN A 1 75 ? 0.663 18.812 -3.099 1.00 79.81 75 ASN A N 1
ATOM 571 C CA . ASN A 1 75 ? 2.050 18.515 -3.381 1.00 79.81 75 ASN A CA 1
ATOM 572 C C . ASN A 1 75 ? 2.811 18.410 -2.058 1.00 79.81 75 ASN A C 1
ATOM 574 O O . ASN A 1 75 ? 2.753 19.316 -1.227 1.00 79.81 75 ASN A O 1
ATOM 578 N N . HIS A 1 76 ? 3.516 17.301 -1.865 1.00 77.50 76 HIS A N 1
ATOM 579 C CA . HIS A 1 76 ? 4.378 17.080 -0.707 1.00 77.50 76 HIS A CA 1
ATOM 580 C C . HIS A 1 76 ? 5.830 17.276 -1.126 1.00 77.50 76 HIS A C 1
ATOM 582 O O . HIS A 1 76 ? 6.270 16.738 -2.145 1.00 77.50 76 HIS A O 1
ATOM 588 N N . GLN A 1 77 ? 6.564 18.072 -0.357 1.00 71.50 77 GLN A N 1
ATOM 589 C CA . GLN A 1 77 ? 7.970 18.355 -0.593 1.00 71.50 77 GLN A CA 1
ATOM 590 C C . GLN A 1 77 ? 8.789 17.971 0.632 1.00 71.50 77 GLN A C 1
ATOM 592 O O . GLN A 1 77 ? 8.397 18.244 1.765 1.00 71.50 77 GLN A O 1
ATOM 597 N N . ILE A 1 78 ? 9.949 17.372 0.371 1.00 69.12 78 ILE A N 1
ATOM 598 C CA . ILE A 1 78 ? 10.983 17.105 1.364 1.00 69.12 78 ILE A CA 1
ATOM 599 C C . ILE A 1 78 ? 12.265 17.743 0.841 1.00 69.12 78 ILE A C 1
ATOM 601 O O . ILE A 1 78 ? 12.647 17.500 -0.308 1.00 69.12 78 ILE A O 1
ATOM 605 N N . ILE A 1 79 ? 12.899 18.577 1.656 1.00 65.62 79 ILE A N 1
ATOM 606 C CA . ILE A 1 79 ? 14.180 19.216 1.356 1.00 65.62 79 ILE A CA 1
ATOM 607 C C . ILE A 1 79 ? 15.154 18.754 2.424 1.00 65.62 79 ILE A C 1
ATOM 609 O O . ILE A 1 79 ? 14.856 18.896 3.598 1.00 65.62 79 ILE A O 1
ATOM 613 N N . CYS A 1 80 ? 16.295 18.202 2.029 1.00 59.81 80 CYS A N 1
ATOM 614 C CA . CYS A 1 80 ? 17.331 17.804 2.972 1.00 59.81 80 CYS A CA 1
ATOM 615 C C . CYS A 1 80 ? 18.585 18.639 2.738 1.00 59.81 80 CYS A C 1
ATOM 617 O O . CYS A 1 80 ? 19.088 18.677 1.608 1.00 59.81 80 CYS A O 1
ATOM 619 N N . ASP A 1 81 ? 19.104 19.254 3.795 1.00 51.66 81 ASP A N 1
ATOM 620 C CA . ASP A 1 81 ? 20.400 19.918 3.780 1.00 51.66 81 ASP A CA 1
ATOM 621 C C . ASP A 1 81 ? 21.485 18.847 3.786 1.00 51.66 81 ASP A C 1
ATOM 623 O O . ASP A 1 81 ? 21.915 18.312 4.803 1.00 51.66 81 ASP A O 1
ATOM 627 N N . SER A 1 82 ? 21.898 18.467 2.587 1.00 48.62 82 SER A N 1
ATOM 628 C CA . SER A 1 82 ? 22.953 17.496 2.409 1.00 48.62 82 SER A CA 1
ATOM 629 C C . SER A 1 82 ? 24.314 18.197 2.374 1.00 48.62 82 SER A C 1
ATOM 631 O O . SER A 1 82 ? 24.605 18.977 1.466 1.00 48.62 82 SER A O 1
ATOM 633 N N . ALA A 1 83 ? 25.183 17.855 3.327 1.00 37.69 83 ALA A N 1
ATOM 634 C CA . ALA A 1 83 ? 26.622 18.062 3.183 1.00 37.69 83 ALA A CA 1
ATOM 635 C C . ALA A 1 83 ? 27.268 17.096 2.162 1.00 37.69 83 ALA A C 1
ATOM 637 O O . ALA A 1 83 ? 28.426 17.293 1.821 1.00 37.69 83 ALA A O 1
ATOM 638 N N . ASP A 1 84 ? 26.541 16.109 1.624 1.00 35.66 84 ASP A N 1
ATOM 639 C CA . ASP A 1 84 ? 27.035 15.139 0.637 1.00 35.66 84 ASP A CA 1
ATOM 640 C C . ASP A 1 84 ? 25.933 14.709 -0.345 1.00 35.66 84 ASP A C 1
ATOM 642 O O . ASP A 1 84 ? 25.090 13.845 -0.069 1.00 35.66 84 ASP A O 1
ATOM 646 N N . GLY A 1 85 ? 25.894 15.395 -1.491 1.00 32.59 85 GLY A N 1
ATOM 647 C CA . GLY A 1 85 ? 24.865 15.242 -2.513 1.00 32.59 85 GLY A CA 1
ATOM 648 C C . GLY A 1 85 ? 24.614 13.786 -2.915 1.00 32.59 85 GLY A C 1
ATOM 649 O O . GLY A 1 85 ? 25.533 12.975 -3.016 1.00 32.59 85 GLY A O 1
ATOM 650 N N . CYS A 1 86 ? 23.350 13.466 -3.202 1.00 26.52 86 CYS A N 1
ATOM 651 C CA . CYS A 1 86 ? 22.963 12.209 -3.836 1.00 26.52 86 CYS A CA 1
ATOM 652 C C . CYS A 1 86 ? 23.564 12.139 -5.249 1.00 26.52 86 CYS A C 1
ATOM 654 O O . CYS A 1 86 ? 22.932 12.529 -6.230 1.00 26.52 86 CYS A O 1
ATOM 656 N N . TYR A 1 87 ? 24.803 11.664 -5.353 1.00 27.95 87 TYR A N 1
ATOM 657 C CA . TYR A 1 87 ? 25.424 11.327 -6.624 1.00 27.95 87 TYR A CA 1
ATOM 658 C C . TYR A 1 87 ? 24.986 9.941 -7.088 1.00 27.95 87 TYR A C 1
ATOM 660 O O . TYR A 1 87 ? 24.925 8.980 -6.321 1.00 27.95 87 TYR A O 1
ATOM 668 N N . HIS A 1 88 ? 24.750 9.863 -8.398 1.00 35.97 88 HIS A N 1
ATOM 669 C CA . HIS A 1 88 ? 24.834 8.657 -9.208 1.00 35.97 88 HIS A CA 1
ATOM 670 C C . HIS A 1 88 ? 25.938 7.713 -8.707 1.00 35.97 88 HIS A C 1
ATOM 672 O O . HIS A 1 88 ? 27.120 8.045 -8.802 1.00 35.97 88 HIS A O 1
ATOM 678 N N . HIS A 1 89 ? 25.576 6.507 -8.270 1.00 30.44 89 HIS A N 1
ATOM 679 C CA . HIS A 1 89 ? 26.546 5.433 -8.077 1.00 30.44 89 HIS A CA 1
ATOM 680 C C . HIS A 1 89 ? 26.206 4.216 -8.943 1.00 30.44 89 HIS A C 1
ATOM 682 O O . HIS A 1 89 ? 25.251 3.501 -8.686 1.00 30.44 89 HIS A O 1
ATOM 688 N N . HIS A 1 90 ? 27.038 4.061 -9.977 1.00 31.78 90 HIS A N 1
ATOM 689 C CA . HIS A 1 90 ? 27.504 2.874 -10.704 1.00 31.78 90 HIS A CA 1
ATOM 690 C C . HIS A 1 90 ? 26.614 1.618 -10.927 1.00 31.78 90 HIS A C 1
ATOM 692 O O . HIS A 1 90 ? 25.981 1.102 -10.009 1.00 31.78 90 HIS A O 1
ATOM 698 N N . PRO A 1 91 ? 26.693 1.013 -12.137 1.00 39.88 91 PRO A N 1
ATOM 699 C CA . PRO A 1 91 ? 25.822 -0.066 -12.598 1.00 39.88 91 PRO A CA 1
ATOM 700 C C . PRO A 1 91 ? 26.419 -1.440 -12.272 1.00 39.88 91 PRO A C 1
ATOM 702 O O . PRO A 1 91 ? 27.146 -2.001 -13.086 1.00 39.88 91 PRO A O 1
ATOM 705 N N . SER A 1 92 ? 26.194 -1.995 -11.080 1.00 41.34 92 SER A N 1
ATOM 706 C CA . SER A 1 92 ? 26.494 -3.430 -10.844 1.00 41.34 92 SER A CA 1
ATOM 707 C C . SER A 1 92 ? 25.833 -4.050 -9.615 1.00 41.34 92 SER A C 1
ATOM 709 O O . SER A 1 92 ? 26.062 -5.227 -9.343 1.00 41.34 92 SER A O 1
ATOM 711 N N . ARG A 1 93 ? 25.095 -3.288 -8.803 1.00 46.75 93 ARG A N 1
ATOM 712 C CA . ARG A 1 93 ? 24.647 -3.767 -7.493 1.00 46.75 93 ARG A CA 1
ATOM 713 C C . ARG A 1 93 ? 23.130 -3.816 -7.456 1.00 46.75 93 ARG A C 1
ATOM 715 O O . ARG A 1 93 ? 22.491 -2.777 -7.578 1.00 46.75 93 ARG A O 1
ATOM 722 N N . ALA A 1 94 ? 22.588 -5.022 -7.300 1.00 54.81 94 ALA A N 1
ATOM 723 C CA . ALA A 1 94 ? 21.169 -5.214 -7.054 1.00 54.81 94 ALA A CA 1
ATOM 724 C C . ALA A 1 94 ? 20.763 -4.431 -5.796 1.00 54.81 94 ALA A C 1
ATOM 726 O O . ALA A 1 94 ? 21.445 -4.502 -4.766 1.00 54.81 94 ALA A O 1
ATOM 727 N N . VAL A 1 95 ? 19.693 -3.645 -5.900 1.00 63.16 95 VAL A N 1
ATOM 728 C CA . VAL A 1 95 ? 19.164 -2.857 -4.784 1.00 63.16 95 VAL A CA 1
ATOM 729 C C . VAL A 1 95 ? 18.145 -3.709 -4.043 1.00 63.16 95 VAL A C 1
ATOM 731 O O . VAL A 1 95 ? 17.121 -4.084 -4.607 1.00 63.16 95 VAL A O 1
ATOM 734 N N . MET A 1 96 ? 18.424 -4.009 -2.776 1.00 64.31 96 MET A N 1
ATOM 735 C CA . MET A 1 96 ? 17.573 -4.864 -1.953 1.00 64.31 96 MET A CA 1
ATOM 736 C C . MET A 1 96 ? 16.793 -4.040 -0.926 1.00 64.31 96 MET A C 1
ATOM 738 O O . MET A 1 96 ? 17.380 -3.287 -0.148 1.00 64.31 96 MET A O 1
ATOM 742 N N . TYR A 1 97 ? 15.478 -4.235 -0.881 1.00 68.38 97 TYR A N 1
ATOM 743 C CA . TYR A 1 97 ? 14.578 -3.653 0.108 1.00 68.38 97 TYR A CA 1
ATOM 744 C C . TYR A 1 97 ? 13.964 -4.748 0.974 1.00 68.38 97 TYR A C 1
ATOM 746 O O . TYR A 1 97 ? 13.525 -5.783 0.482 1.00 68.38 97 TYR A O 1
ATOM 754 N N . ASN A 1 98 ? 13.891 -4.504 2.280 1.00 72.19 98 ASN A N 1
ATOM 755 C CA . ASN A 1 98 ? 13.192 -5.377 3.216 1.00 72.19 98 ASN A CA 1
ATOM 756 C C . ASN A 1 98 ? 12.087 -4.568 3.893 1.00 72.19 98 ASN A C 1
ATOM 758 O O . ASN A 1 98 ? 12.355 -3.716 4.740 1.00 72.19 98 ASN A O 1
ATOM 762 N N . ILE A 1 99 ? 10.853 -4.803 3.461 1.00 72.69 99 ILE A N 1
ATOM 763 C CA . ILE A 1 99 ? 9.666 -4.120 3.954 1.00 72.69 99 ILE A CA 1
ATOM 764 C C . ILE A 1 99 ? 8.983 -5.060 4.916 1.00 72.69 99 ILE A C 1
ATOM 766 O O . ILE A 1 99 ? 8.659 -6.196 4.580 1.00 72.69 99 ILE A O 1
ATOM 770 N N . SER A 1 100 ? 8.708 -4.561 6.107 1.00 77.19 100 SER A N 1
ATOM 771 C CA . SER A 1 100 ? 7.951 -5.325 7.069 1.00 77.19 100 SER A CA 1
ATOM 772 C C . SER A 1 100 ? 6.587 -4.708 7.284 1.00 77.19 100 SER A C 1
ATOM 774 O O . SER A 1 100 ? 6.493 -3.501 7.486 1.00 77.19 100 SER A O 1
ATOM 776 N N . VAL A 1 101 ? 5.563 -5.551 7.233 1.00 79.38 101 VAL A N 1
ATOM 777 C CA . VAL A 1 101 ? 4.153 -5.153 7.269 1.00 79.38 101 VAL A CA 1
ATOM 778 C C . VAL A 1 101 ? 3.400 -6.036 8.252 1.00 79.38 101 VAL A C 1
ATOM 780 O O . VAL A 1 101 ? 3.735 -7.213 8.413 1.00 79.38 101 VAL A O 1
ATOM 783 N N . SER A 1 102 ? 2.383 -5.495 8.914 1.00 83.25 102 SER A N 1
ATOM 784 C CA . SER A 1 102 ? 1.408 -6.321 9.626 1.00 83.25 102 SER A CA 1
ATOM 785 C C . SER A 1 102 ? 0.249 -6.683 8.699 1.00 83.25 102 SER A C 1
ATOM 787 O O . SER A 1 102 ? -0.090 -5.946 7.771 1.00 83.25 102 SER A O 1
ATOM 789 N N . CYS A 1 103 ? -0.401 -7.820 8.949 1.00 84.06 103 CYS A N 1
ATOM 790 C CA . CYS A 1 103 ? -1.586 -8.184 8.173 1.00 84.06 103 CYS A CA 1
ATOM 791 C C . CYS A 1 103 ? -2.722 -7.173 8.350 1.00 84.06 103 CYS A C 1
ATOM 793 O O . CYS A 1 103 ? -3.470 -6.955 7.406 1.00 84.06 103 CYS A O 1
ATOM 795 N N . ALA A 1 104 ? -2.832 -6.551 9.528 1.00 77.19 104 ALA A N 1
ATOM 796 C CA . ALA A 1 104 ? -3.842 -5.538 9.807 1.00 77.19 104 ALA A CA 1
ATOM 797 C C . ALA A 1 104 ? -3.617 -4.253 8.991 1.00 77.19 104 ALA A C 1
ATOM 799 O O . ALA A 1 104 ? -4.584 -3.652 8.535 1.00 77.19 104 ALA A O 1
ATOM 800 N N . GLU A 1 105 ? -2.359 -3.858 8.764 1.00 79.00 105 GLU A N 1
ATOM 801 C CA . GLU A 1 105 ? -2.002 -2.663 7.982 1.00 79.00 105 GLU A CA 1
ATOM 802 C C . GLU A 1 105 ? -2.375 -2.783 6.503 1.00 79.00 105 GLU A C 1
ATOM 804 O O . GLU A 1 105 ? -2.762 -1.797 5.882 1.00 79.00 105 GLU A O 1
ATOM 809 N N . ILE A 1 106 ? -2.247 -3.983 5.935 1.00 80.81 106 ILE A N 1
ATOM 810 C CA . ILE A 1 106 ? -2.434 -4.211 4.495 1.00 80.81 106 ILE A CA 1
ATOM 811 C C . ILE A 1 106 ? -3.790 -4.844 4.156 1.00 80.81 106 ILE A C 1
ATOM 813 O O . ILE A 1 106 ? -4.064 -5.123 2.986 1.00 80.81 106 ILE A O 1
ATOM 817 N N . GLN A 1 107 ? -4.634 -5.109 5.158 1.00 79.38 107 GLN A N 1
ATOM 818 C CA . GLN A 1 107 ? -5.948 -5.713 4.964 1.00 79.38 107 GLN A CA 1
ATOM 819 C C . GLN A 1 107 ? -6.947 -4.701 4.398 1.00 79.38 107 GLN A C 1
ATOM 821 O O . GLN A 1 107 ? -7.116 -3.593 4.896 1.00 79.38 107 GLN A O 1
ATOM 826 N N . THR A 1 108 ? -7.680 -5.128 3.377 1.00 80.94 108 THR A N 1
ATOM 827 C CA . THR A 1 108 ? -8.736 -4.356 2.717 1.00 80.94 108 THR A CA 1
ATOM 828 C C . THR A 1 108 ? -9.986 -5.216 2.536 1.00 80.94 108 THR A C 1
ATOM 830 O O . THR A 1 108 ? -9.980 -6.419 2.800 1.00 80.94 108 THR A O 1
ATOM 833 N N . ALA A 1 109 ? -11.071 -4.620 2.034 1.00 81.25 109 ALA A N 1
ATOM 834 C CA . ALA A 1 109 ? -12.293 -5.358 1.709 1.00 81.25 109 ALA A CA 1
ATOM 835 C C . ALA A 1 109 ? -12.100 -6.414 0.599 1.00 81.25 109 ALA A C 1
ATOM 837 O O . ALA A 1 109 ? -12.900 -7.342 0.505 1.00 81.25 109 ALA A O 1
ATOM 838 N N . VAL A 1 110 ? -11.062 -6.276 -0.236 1.00 81.00 110 VAL A N 1
ATOM 839 C CA . VAL A 1 110 ? -10.799 -7.158 -1.389 1.00 81.00 110 VAL A CA 1
ATOM 840 C C . VAL A 1 110 ? -9.706 -8.200 -1.134 1.00 81.00 110 VAL A C 1
ATOM 842 O O . VAL A 1 110 ? -9.525 -9.096 -1.952 1.00 81.00 110 VAL A O 1
ATOM 845 N N . GLY A 1 111 ? -8.982 -8.104 -0.017 1.00 88.69 111 GLY A N 1
ATOM 846 C CA . GLY A 1 111 ? -7.841 -8.965 0.299 1.00 88.69 111 GLY A CA 1
ATOM 847 C C . GLY A 1 111 ? -6.714 -8.193 0.979 1.00 88.69 111 GLY A C 1
ATOM 848 O O . GLY A 1 111 ? -6.956 -7.174 1.626 1.00 88.69 111 GLY A O 1
ATOM 849 N N . PHE A 1 112 ? -5.481 -8.664 0.818 1.00 91.00 112 PHE A N 1
ATOM 850 C CA . PHE A 1 112 ? -4.275 -8.029 1.353 1.00 91.00 112 PHE A CA 1
ATOM 851 C C . PHE A 1 112 ? -3.497 -7.365 0.217 1.00 91.00 112 PHE A C 1
ATOM 853 O O . PHE A 1 112 ? -3.222 -8.014 -0.791 1.00 91.00 112 PHE A O 1
ATOM 860 N N . VAL A 1 113 ? -3.181 -6.075 0.354 1.00 89.19 113 VAL A N 1
ATOM 861 C CA . VAL A 1 113 ? -2.604 -5.266 -0.731 1.00 89.19 113 VAL A CA 1
ATOM 862 C C . VAL A 1 113 ? -1.133 -4.967 -0.460 1.00 89.19 113 VAL A C 1
ATOM 864 O O . VAL A 1 113 ? -0.791 -4.255 0.480 1.00 89.19 113 VAL A O 1
ATOM 867 N N . TYR A 1 114 ? -0.264 -5.473 -1.328 1.00 88.31 114 TYR A N 1
ATOM 868 C CA . TYR A 1 114 ? 1.170 -5.204 -1.337 1.00 88.31 114 TYR A CA 1
ATOM 869 C C . TYR A 1 114 ? 1.446 -4.137 -2.384 1.00 88.31 114 TYR A C 1
ATOM 871 O O . TYR A 1 114 ? 1.083 -4.313 -3.542 1.00 88.31 114 TYR A O 1
ATOM 879 N N . VAL A 1 115 ? 2.064 -3.029 -1.987 1.00 82.88 115 VAL A N 1
ATOM 880 C CA . VAL A 1 115 ? 2.294 -1.879 -2.869 1.00 82.88 115 VAL A CA 1
ATOM 881 C C . VAL A 1 115 ? 3.783 -1.759 -3.166 1.00 82.88 115 VAL A C 1
ATOM 883 O O . VAL A 1 115 ? 4.606 -1.729 -2.248 1.00 82.88 115 VAL A O 1
ATOM 886 N N . THR A 1 116 ? 4.134 -1.678 -4.447 1.00 72.50 116 THR A N 1
ATOM 887 C CA . THR A 1 116 ? 5.489 -1.348 -4.889 1.00 72.50 116 THR A CA 1
ATOM 888 C C . THR A 1 116 ? 5.806 0.083 -4.465 1.00 72.50 116 THR A C 1
ATOM 890 O O . THR A 1 116 ? 5.006 1.003 -4.627 1.00 72.50 116 THR A O 1
ATOM 893 N N . LEU A 1 117 ? 6.982 0.291 -3.880 1.00 66.06 117 LEU A N 1
ATOM 894 C CA . LEU A 1 117 ? 7.366 1.592 -3.341 1.00 66.06 117 LEU A CA 1
ATOM 895 C C . LEU A 1 117 ? 7.471 2.628 -4.481 1.00 66.06 117 LEU A C 1
ATOM 897 O O . LEU A 1 117 ? 8.131 2.343 -5.482 1.00 66.06 117 LEU A O 1
ATOM 901 N N . PRO A 1 118 ? 6.925 3.850 -4.335 1.00 58.44 118 PRO A N 1
ATOM 902 C CA . PRO A 1 118 ? 6.984 4.882 -5.377 1.00 58.44 118 PRO A CA 1
ATOM 903 C C . PRO A 1 118 ? 8.403 5.236 -5.845 1.00 58.44 118 PRO A C 1
ATOM 905 O O . PRO A 1 118 ? 8.616 5.524 -7.020 1.00 58.44 118 PRO A O 1
ATOM 908 N N . VAL A 1 119 ? 9.390 5.177 -4.941 1.00 54.78 119 VAL A N 1
ATOM 909 C CA . VAL A 1 119 ? 10.810 5.399 -5.268 1.00 54.78 119 VAL A CA 1
ATOM 910 C C . VAL A 1 119 ? 11.354 4.344 -6.23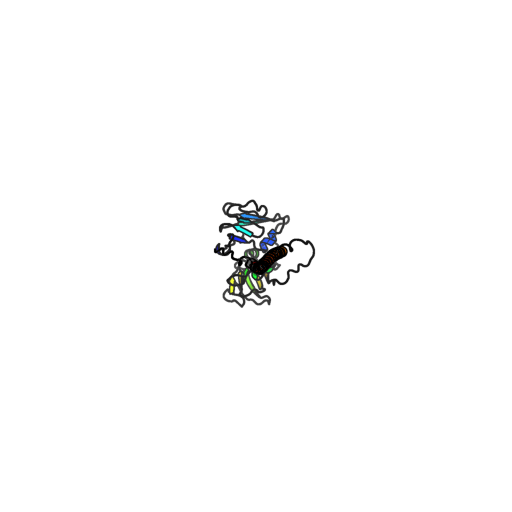9 1.00 54.78 119 VAL A C 1
ATOM 912 O O . VAL A 1 119 ? 12.168 4.669 -7.099 1.00 54.78 119 VAL A O 1
ATOM 915 N N . ILE A 1 120 ? 10.857 3.108 -6.143 1.00 61.16 120 ILE A N 1
ATOM 916 C CA . ILE A 1 120 ? 11.245 1.987 -7.003 1.00 61.16 120 ILE A CA 1
ATOM 917 C C . ILE A 1 120 ? 10.460 2.050 -8.310 1.00 61.16 120 ILE A C 1
ATOM 919 O O . ILE A 1 120 ? 11.057 1.980 -9.380 1.00 61.16 120 ILE A O 1
ATOM 923 N N . LEU A 1 121 ? 9.144 2.278 -8.239 1.00 60.09 121 LEU A N 1
ATOM 924 C CA . LEU A 1 121 ? 8.284 2.503 -9.407 1.00 60.09 121 LEU A CA 1
ATOM 925 C C . LEU A 1 121 ? 8.841 3.599 -10.317 1.00 60.09 121 LEU A C 1
ATOM 927 O O . LEU A 1 121 ? 8.860 3.436 -11.524 1.00 60.09 121 LEU A O 1
ATOM 931 N N . ASN A 1 122 ? 9.351 4.701 -9.771 1.00 55.00 122 ASN A N 1
ATOM 932 C CA . ASN A 1 122 ? 9.879 5.790 -10.594 1.00 55.00 122 ASN A CA 1
ATOM 933 C C . ASN A 1 122 ? 11.138 5.399 -11.392 1.00 55.00 122 ASN A C 1
ATOM 935 O O . ASN A 1 122 ? 11.359 5.910 -12.484 1.00 55.00 122 ASN A O 1
ATOM 939 N N . GLN A 1 123 ? 11.959 4.492 -10.859 1.00 55.06 123 GLN A N 1
ATOM 940 C CA . GLN A 1 123 ? 13.126 3.957 -11.570 1.00 55.06 123 GLN A CA 1
ATOM 941 C C . GLN A 1 123 ? 12.751 2.853 -12.563 1.00 55.06 123 GLN A C 1
ATOM 943 O O . GLN A 1 123 ? 13.517 2.573 -13.478 1.00 55.06 123 GLN A O 1
ATOM 948 N N . THR A 1 124 ? 11.584 2.235 -12.378 1.00 56.75 124 THR A N 1
ATOM 949 C CA . THR A 1 124 ? 11.197 0.990 -13.052 1.00 56.75 124 THR A CA 1
ATOM 950 C C . THR A 1 124 ? 9.943 1.106 -13.917 1.00 56.75 124 THR A C 1
ATOM 952 O O . THR A 1 124 ? 9.541 0.146 -14.564 1.00 56.75 124 THR A O 1
ATOM 955 N N . ASN A 1 125 ? 9.328 2.288 -13.989 1.00 57.66 125 ASN A N 1
ATOM 956 C CA . ASN A 1 125 ? 8.197 2.586 -14.867 1.00 57.66 125 ASN A CA 1
ATOM 957 C C . ASN A 1 125 ? 8.687 2.943 -16.282 1.00 57.66 125 ASN A C 1
ATOM 959 O O . ASN A 1 125 ? 8.357 3.995 -16.832 1.00 57.66 125 ASN A O 1
ATOM 963 N N . ASN A 1 126 ? 9.536 2.079 -16.832 1.00 65.12 126 ASN A N 1
ATOM 964 C CA . ASN A 1 126 ? 10.029 2.108 -18.203 1.00 65.12 126 ASN A CA 1
ATOM 965 C C . ASN A 1 126 ? 9.559 0.806 -18.885 1.00 65.12 126 ASN A C 1
ATOM 967 O O . ASN A 1 126 ? 9.614 -0.235 -18.232 1.00 65.12 126 ASN A O 1
ATOM 971 N N . PRO A 1 127 ? 9.106 0.808 -20.155 1.00 63.88 127 PRO A N 1
ATOM 972 C CA . PRO A 1 127 ? 8.812 -0.419 -20.908 1.00 63.88 127 PRO A CA 1
ATOM 973 C C . PRO A 1 127 ? 9.926 -1.475 -20.912 1.00 63.88 127 PRO A C 1
ATOM 975 O O . PRO A 1 127 ? 9.624 -2.640 -21.136 1.00 63.88 127 PRO A O 1
ATOM 978 N N . ASP A 1 128 ? 11.177 -1.092 -20.654 1.00 73.31 128 ASP A N 1
ATOM 979 C CA . ASP A 1 128 ? 12.310 -2.025 -20.616 1.00 73.31 128 ASP A CA 1
ATOM 980 C C . ASP A 1 128 ? 12.495 -2.725 -19.253 1.00 73.31 128 ASP A C 1
ATOM 982 O O . ASP A 1 128 ? 13.524 -3.355 -19.010 1.00 73.31 128 ASP A O 1
ATOM 986 N N . CYS A 1 129 ? 11.535 -2.565 -18.338 1.00 77.31 129 CYS A N 1
ATOM 987 C CA . CYS A 1 129 ? 11.562 -3.160 -17.010 1.00 77.31 129 CYS A CA 1
ATOM 988 C C . CYS A 1 129 ? 10.545 -4.296 -16.883 1.00 77.31 129 CYS A C 1
ATOM 990 O O . CYS A 1 129 ? 9.335 -4.086 -16.980 1.00 77.31 129 CYS A O 1
ATOM 992 N N . GLU A 1 130 ? 11.041 -5.487 -16.585 1.00 86.44 130 GLU A N 1
ATOM 993 C CA . GLU A 1 130 ? 10.253 -6.669 -16.270 1.00 86.44 130 GLU A CA 1
ATOM 994 C C . GLU A 1 130 ? 10.023 -6.753 -14.758 1.00 86.44 130 GLU A C 1
ATOM 996 O O . GLU A 1 130 ? 10.927 -6.496 -13.960 1.00 86.44 130 GLU A O 1
ATOM 1001 N N . GLN A 1 131 ? 8.801 -7.104 -14.356 1.00 88.88 131 GLN A N 1
ATOM 1002 C CA . GLN A 1 131 ? 8.412 -7.236 -12.952 1.00 88.88 131 GLN A CA 1
ATOM 1003 C C . GLN A 1 131 ? 7.898 -8.644 -12.687 1.00 88.88 131 GLN A C 1
ATOM 1005 O O . GLN A 1 131 ? 7.180 -9.221 -13.499 1.00 88.88 131 GLN A O 1
ATOM 1010 N N . SER A 1 132 ? 8.233 -9.212 -11.537 1.00 92.75 132 SER A N 1
ATOM 1011 C CA . SER A 1 132 ? 7.815 -10.565 -11.181 1.00 92.75 132 SER A CA 1
ATOM 1012 C C . SER A 1 132 ? 7.635 -10.711 -9.680 1.00 92.75 132 SER A C 1
ATOM 1014 O O . SER A 1 132 ? 8.487 -10.326 -8.882 1.00 92.75 132 SER A O 1
ATOM 1016 N N . TRP A 1 133 ? 6.506 -11.291 -9.284 1.00 94.94 133 TRP A N 1
ATOM 1017 C CA . TRP A 1 133 ? 6.175 -11.562 -7.892 1.00 94.94 133 TRP A CA 1
ATOM 1018 C C . TRP A 1 133 ? 6.379 -13.034 -7.586 1.00 94.94 133 TRP A C 1
ATOM 1020 O O . TRP A 1 133 ? 5.847 -13.910 -8.273 1.00 94.94 133 TRP A O 1
ATOM 1030 N N . PHE A 1 134 ? 7.089 -13.301 -6.500 1.00 96.06 134 PHE A N 1
ATOM 1031 C CA . PHE A 1 134 ? 7.420 -14.630 -6.023 1.00 96.06 134 PHE A CA 1
ATOM 1032 C C . PHE A 1 134 ? 6.879 -14.842 -4.611 1.00 96.06 134 PHE A C 1
ATOM 1034 O O . PHE A 1 134 ? 6.833 -13.925 -3.787 1.00 96.06 134 PHE A O 1
ATOM 1041 N N . SER A 1 135 ? 6.484 -16.071 -4.305 1.00 94.94 135 SER A N 1
ATOM 1042 C CA . SER A 1 135 ? 6.294 -16.486 -2.919 1.00 94.94 135 SER A CA 1
ATOM 1043 C C . SER A 1 135 ? 7.640 -16.645 -2.208 1.00 94.94 135 SER A C 1
ATOM 1045 O O . SER A 1 135 ? 8.701 -16.671 -2.828 1.00 94.94 135 SER A O 1
ATOM 1047 N N . GLU A 1 136 ? 7.603 -16.756 -0.881 1.00 90.19 136 GLU A N 1
ATOM 1048 C CA . GLU A 1 136 ? 8.796 -16.906 -0.037 1.00 90.19 136 GLU A CA 1
ATOM 1049 C C . GLU A 1 136 ? 9.698 -18.099 -0.405 1.00 90.19 136 GLU A C 1
ATOM 1051 O O . GLU A 1 136 ? 10.902 -18.054 -0.168 1.00 90.19 136 GLU A O 1
ATOM 1056 N N . ASP A 1 137 ? 9.136 -19.149 -1.005 1.00 91.25 137 ASP A N 1
ATOM 1057 C CA . ASP A 1 137 ? 9.858 -20.317 -1.523 1.00 91.25 137 ASP A CA 1
ATOM 1058 C C . ASP A 1 137 ? 10.478 -20.096 -2.920 1.00 91.25 137 ASP A C 1
ATOM 1060 O O . ASP A 1 137 ? 11.053 -21.023 -3.489 1.00 91.25 137 ASP A O 1
ATOM 1064 N N . GLY A 1 138 ? 10.377 -18.886 -3.481 1.00 91.62 138 GLY A N 1
ATOM 1065 C CA . GLY A 1 138 ? 10.948 -18.515 -4.778 1.00 91.62 138 GLY A CA 1
ATOM 1066 C C . GLY A 1 138 ? 10.107 -18.938 -5.984 1.00 91.62 138 GLY A C 1
ATOM 1067 O O . GLY A 1 138 ? 10.573 -18.877 -7.121 1.00 91.62 138 GLY A O 1
ATOM 1068 N N . ARG A 1 139 ? 8.865 -19.385 -5.778 1.00 95.31 139 ARG A N 1
ATOM 1069 C CA . ARG A 1 139 ? 7.955 -19.717 -6.879 1.00 95.31 139 ARG A CA 1
ATOM 1070 C C . ARG A 1 139 ? 7.329 -18.444 -7.451 1.00 95.31 139 ARG A C 1
ATOM 1072 O O . ARG A 1 139 ? 6.736 -17.672 -6.710 1.00 95.31 139 ARG A O 1
ATOM 1079 N N . LEU A 1 140 ? 7.392 -18.264 -8.773 1.00 96.31 140 LEU A N 1
ATOM 1080 C CA . LEU A 1 140 ? 6.685 -17.181 -9.471 1.00 96.31 140 LEU A CA 1
ATOM 1081 C C . LEU A 1 140 ? 5.170 -17.351 -9.286 1.00 96.31 140 LEU A C 1
ATOM 1083 O O . LEU A 1 140 ? 4.626 -18.398 -9.647 1.00 96.31 140 LEU A O 1
ATOM 1087 N N . ILE A 1 141 ? 4.504 -16.335 -8.739 1.00 97.19 141 ILE A N 1
ATOM 1088 C CA . ILE A 1 141 ? 3.064 -16.348 -8.442 1.00 97.19 141 ILE A CA 1
ATOM 1089 C C . ILE A 1 141 ? 2.253 -15.350 -9.269 1.00 97.19 141 ILE A C 1
ATOM 1091 O O . ILE A 1 141 ? 1.058 -15.575 -9.467 1.00 97.19 141 ILE A O 1
ATOM 1095 N N . ALA A 1 142 ? 2.879 -14.278 -9.754 1.00 95.75 142 ALA A N 1
ATOM 1096 C CA . ALA A 1 142 ? 2.251 -13.314 -10.646 1.00 95.75 142 ALA A CA 1
ATOM 1097 C C . ALA A 1 142 ? 3.297 -12.503 -11.415 1.00 95.75 142 ALA A C 1
ATOM 1099 O O . ALA A 1 142 ? 4.384 -12.238 -10.910 1.00 95.75 142 ALA A O 1
ATOM 1100 N N . ASP A 1 143 ? 2.921 -12.075 -12.612 1.00 93.81 143 ASP A N 1
ATOM 1101 C CA . ASP A 1 143 ? 3.682 -11.164 -13.460 1.00 93.81 143 ASP A CA 1
ATOM 1102 C C . ASP A 1 143 ? 2.706 -10.077 -13.948 1.00 93.81 143 ASP A C 1
ATOM 1104 O O . ASP A 1 143 ? 1.676 -10.423 -14.535 1.00 93.81 143 ASP A O 1
ATOM 1108 N N . PRO A 1 144 ? 2.962 -8.780 -13.691 1.00 89.56 144 PRO A N 1
ATOM 1109 C CA . PRO A 1 144 ? 2.120 -7.692 -14.189 1.00 89.56 144 PRO A CA 1
ATOM 1110 C C . PRO A 1 144 ? 1.938 -7.679 -15.716 1.00 89.56 144 PRO A C 1
ATOM 1112 O O . PRO A 1 144 ? 0.926 -7.169 -16.197 1.00 89.56 144 PRO A O 1
ATOM 1115 N N . SER A 1 145 ? 2.886 -8.242 -16.469 1.00 88.44 145 SER A N 1
ATOM 1116 C CA . SER A 1 145 ? 2.859 -8.359 -17.933 1.00 88.44 145 SER A CA 1
ATOM 1117 C C . SER A 1 145 ? 1.892 -9.446 -18.418 1.00 88.44 145 SER A C 1
ATOM 1119 O O . SER A 1 145 ? 1.395 -9.374 -19.543 1.00 88.44 145 SER A O 1
ATOM 1121 N N . ASP A 1 146 ? 1.584 -10.430 -17.565 1.00 92.25 146 ASP A N 1
ATOM 1122 C CA . ASP A 1 146 ? 0.581 -11.477 -17.797 1.00 92.25 146 ASP A CA 1
ATOM 1123 C C . ASP A 1 146 ? -0.411 -11.548 -16.616 1.00 92.25 146 ASP A C 1
ATOM 1125 O O . ASP A 1 146 ? -0.420 -12.508 -15.833 1.00 92.25 146 ASP A O 1
ATOM 1129 N N . PRO A 1 147 ? -1.295 -10.539 -16.471 1.00 90.00 147 PRO A N 1
ATOM 1130 C CA . PRO A 1 147 ? -2.161 -10.390 -15.300 1.00 90.00 147 PRO A CA 1
ATOM 1131 C C . PRO A 1 147 ? -3.258 -11.460 -15.204 1.00 90.00 147 PRO A C 1
ATOM 1133 O O . PRO A 1 147 ? -4.018 -11.482 -14.236 1.00 90.00 147 PRO A O 1
ATOM 1136 N N . LEU A 1 148 ? -3.377 -12.341 -16.202 1.00 91.12 148 LEU A N 1
ATOM 1137 C CA . LEU A 1 148 ? -4.309 -13.469 -16.193 1.00 91.12 148 LEU A CA 1
ATOM 1138 C C . LEU A 1 148 ? -3.693 -14.722 -15.565 1.00 91.12 148 LEU A C 1
ATOM 1140 O O . LEU A 1 148 ? -4.420 -15.625 -15.142 1.00 91.12 148 LEU A O 1
ATOM 1144 N N . ARG A 1 149 ? -2.362 -14.794 -15.490 1.00 92.50 149 ARG A N 1
ATOM 1145 C CA . ARG A 1 149 ? -1.642 -15.970 -15.015 1.00 92.50 149 ARG A CA 1
ATOM 1146 C C . ARG A 1 149 ? -1.282 -15.831 -13.540 1.00 92.50 149 ARG A C 1
ATOM 1148 O O . ARG A 1 149 ? -0.128 -15.656 -13.158 1.00 92.50 149 ARG A O 1
ATOM 1155 N N . LEU A 1 150 ? -2.311 -15.950 -12.710 1.00 95.56 150 LEU A N 1
ATOM 1156 C CA . LEU A 1 150 ? -2.218 -15.790 -11.263 1.00 95.56 150 LEU A CA 1
ATOM 1157 C C . LEU A 1 150 ? -2.180 -17.147 -10.565 1.00 95.56 150 LEU A C 1
ATOM 1159 O O . LEU A 1 150 ? -2.950 -18.056 -10.885 1.00 95.56 150 LEU A O 1
ATOM 1163 N N . ILE A 1 151 ? -1.291 -17.282 -9.587 1.00 95.62 151 ILE A N 1
ATOM 1164 C CA . ILE A 1 151 ? -1.203 -18.457 -8.723 1.00 95.62 151 ILE A CA 1
ATOM 1165 C C . ILE A 1 151 ? -1.635 -18.057 -7.317 1.00 95.62 151 ILE A C 1
ATOM 1167 O O . ILE A 1 151 ? -1.266 -16.997 -6.819 1.00 95.62 151 ILE A O 1
ATOM 1171 N N . ASP A 1 152 ? -2.401 -18.930 -6.663 1.00 92.38 152 ASP A N 1
ATOM 1172 C CA . ASP A 1 152 ? -2.786 -18.773 -5.260 1.00 92.38 152 ASP A CA 1
ATOM 1173 C C . ASP A 1 152 ? -1.562 -18.406 -4.384 1.00 92.38 152 ASP A C 1
ATOM 1175 O O . ASP A 1 152 ? -0.542 -19.101 -4.455 1.00 92.38 152 ASP A O 1
ATOM 1179 N N . PRO A 1 153 ? -1.626 -17.335 -3.565 1.00 94.38 153 PRO A N 1
ATOM 1180 C CA . PRO A 1 153 ? -2.824 -16.598 -3.139 1.00 94.38 153 PRO A CA 1
ATOM 1181 C C . PRO A 1 153 ? -3.232 -15.375 -3.974 1.00 94.38 153 PRO A C 1
ATOM 1183 O O . PRO A 1 153 ? -4.070 -14.605 -3.509 1.00 94.38 153 PRO A O 1
ATOM 1186 N N . VAL A 1 154 ? -2.651 -15.131 -5.146 1.00 96.50 154 VAL A N 1
ATOM 1187 C CA . VAL A 1 154 ? -2.864 -13.876 -5.885 1.00 96.50 154 VAL A CA 1
ATOM 1188 C C . VAL A 1 154 ? -4.290 -13.767 -6.441 1.00 96.50 154 VAL A C 1
ATOM 1190 O O . VAL A 1 154 ? -4.780 -14.673 -7.110 1.00 96.50 154 VAL A O 1
ATOM 1193 N N . ILE A 1 155 ? -4.941 -12.632 -6.168 1.00 91.06 155 ILE A N 1
ATOM 1194 C CA . ILE A 1 155 ? -6.266 -12.245 -6.679 1.00 91.06 155 ILE A CA 1
ATOM 1195 C C . ILE A 1 155 ? -6.123 -11.342 -7.906 1.00 91.06 155 ILE A C 1
ATOM 1197 O O . ILE A 1 155 ? -6.843 -11.515 -8.886 1.00 91.06 155 ILE A O 1
ATOM 1201 N N . SER A 1 156 ? -5.209 -10.372 -7.853 1.00 92.88 156 SER A N 1
ATOM 1202 C CA . SER A 1 156 ? -4.932 -9.457 -8.962 1.00 92.88 156 SER A CA 1
ATOM 1203 C C . SER A 1 156 ? -3.525 -8.884 -8.861 1.00 92.88 156 SER A C 1
ATOM 1205 O O . SER A 1 156 ? -3.000 -8.721 -7.759 1.00 92.88 156 SER A O 1
ATOM 1207 N N . VAL A 1 157 ? -2.947 -8.518 -10.001 1.00 92.75 157 VAL A N 1
ATOM 1208 C CA . VAL A 1 157 ? -1.619 -7.905 -10.097 1.00 92.75 157 VAL A CA 1
ATOM 1209 C C . VAL A 1 157 ? -1.653 -6.708 -11.048 1.00 92.75 157 VAL A C 1
ATOM 1211 O O . VAL A 1 157 ? -2.361 -6.728 -12.055 1.00 92.75 157 VAL A O 1
ATOM 1214 N N . SER A 1 158 ? -0.892 -5.672 -10.717 1.00 86.56 158 SER A N 1
ATOM 1215 C CA . SER A 1 158 ? -0.571 -4.529 -11.570 1.00 86.56 158 SER A CA 1
ATOM 1216 C C . SER A 1 158 ? 0.890 -4.126 -11.349 1.00 86.56 158 SER A C 1
ATOM 1218 O O . SER A 1 158 ? 1.595 -4.711 -10.528 1.00 86.56 158 SER A O 1
ATOM 1220 N N . SER A 1 159 ? 1.359 -3.115 -12.080 1.00 78.94 159 SER A N 1
ATOM 1221 C CA . SER A 1 159 ? 2.726 -2.594 -11.954 1.00 78.94 159 SER A CA 1
ATOM 1222 C C . SER A 1 159 ? 3.023 -1.971 -10.585 1.00 78.94 159 SER A C 1
ATOM 1224 O O . SER A 1 159 ? 4.172 -1.910 -10.162 1.00 78.94 159 SER A O 1
ATOM 1226 N N . ASP A 1 160 ? 2.003 -1.457 -9.897 1.00 78.62 160 ASP A N 1
ATOM 1227 C CA . ASP A 1 160 ? 2.149 -0.746 -8.626 1.00 78.62 160 ASP A CA 1
ATOM 1228 C C . ASP A 1 160 ? 1.728 -1.570 -7.408 1.00 78.62 160 ASP A C 1
ATOM 1230 O O . ASP A 1 160 ? 2.071 -1.197 -6.286 1.00 78.62 160 ASP A O 1
ATOM 1234 N N . ARG A 1 161 ? 0.980 -2.665 -7.589 1.00 86.19 161 ARG A N 1
ATOM 1235 C CA . ARG A 1 161 ? 0.476 -3.459 -6.467 1.00 86.19 161 ARG A CA 1
ATOM 1236 C C . ARG A 1 161 ? 0.133 -4.901 -6.824 1.00 86.19 161 ARG A C 1
ATOM 1238 O O . ARG A 1 161 ? -0.198 -5.241 -7.956 1.00 86.19 161 ARG A O 1
ATOM 1245 N N . LEU A 1 162 ? 0.102 -5.729 -5.790 1.00 92.94 162 LEU A N 1
ATOM 1246 C CA . LEU A 1 162 ? -0.376 -7.103 -5.808 1.00 92.94 162 LEU A CA 1
ATOM 1247 C C . LEU A 1 162 ? -1.450 -7.271 -4.729 1.00 92.94 162 LEU A C 1
ATOM 1249 O O . LEU A 1 162 ? -1.263 -6.845 -3.591 1.00 92.94 162 LEU A O 1
ATOM 1253 N N . VAL A 1 163 ? -2.565 -7.913 -5.067 1.00 92.00 163 VAL A N 1
ATOM 1254 C CA . VAL A 1 163 ? -3.633 -8.245 -4.114 1.00 92.00 163 VAL A CA 1
ATOM 1255 C C . VAL A 1 163 ? -3.653 -9.748 -3.897 1.00 92.00 163 VAL A C 1
ATOM 1257 O O . VAL A 1 163 ? -3.714 -10.506 -4.865 1.00 92.00 163 VAL A O 1
ATOM 1260 N N . THR A 1 164 ? -3.640 -10.194 -2.642 1.00 95.06 164 THR A N 1
ATOM 1261 C CA . THR A 1 164 ? -3.691 -11.616 -2.280 1.00 95.06 164 THR A CA 1
ATOM 1262 C C . THR A 1 164 ? -4.895 -11.950 -1.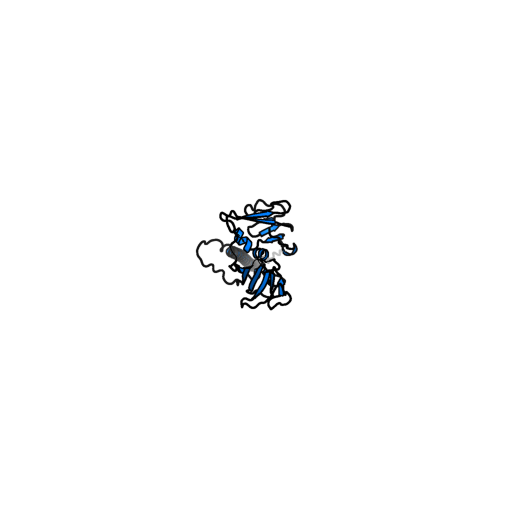398 1.00 95.06 164 THR A C 1
ATOM 1264 O O . THR A 1 164 ? -5.440 -11.106 -0.688 1.00 95.06 164 THR A O 1
ATOM 1267 N N . SER A 1 165 ? -5.311 -13.217 -1.413 1.00 92.56 165 SER A N 1
ATOM 1268 C CA . SER A 1 165 ? -6.409 -13.751 -0.595 1.00 92.56 165 SER A CA 1
ATOM 1269 C C . SER A 1 165 ? -6.036 -13.955 0.871 1.00 92.56 165 SER A C 1
ATOM 1271 O O . SER A 1 165 ? -6.904 -13.987 1.742 1.00 92.56 165 SER A O 1
ATOM 1273 N N . ARG A 1 166 ? -4.739 -14.084 1.154 1.00 92.94 166 ARG A N 1
ATOM 1274 C CA . ARG A 1 166 ? -4.182 -14.251 2.495 1.00 92.94 166 ARG A CA 1
ATOM 1275 C C . ARG A 1 166 ? -2.881 -13.479 2.637 1.00 92.94 166 ARG A C 1
ATOM 1277 O O . ARG A 1 166 ? -2.115 -13.351 1.683 1.00 92.94 166 ARG A O 1
ATOM 1284 N N . CYS A 1 167 ? -2.639 -13.020 3.853 1.00 90.88 167 CYS A N 1
ATOM 1285 C CA . CYS A 1 167 ? -1.412 -12.355 4.250 1.00 90.88 167 CYS A CA 1
ATOM 1286 C C . CYS A 1 167 ? -0.250 -13.360 4.269 1.00 90.88 167 CYS A C 1
ATOM 1288 O O . CYS A 1 167 ? -0.288 -14.340 5.015 1.00 90.88 167 CYS A O 1
ATOM 1290 N N . VAL A 1 168 ? 0.751 -13.149 3.416 1.00 93.94 168 VAL A N 1
ATOM 1291 C CA . VAL A 1 168 ? 1.916 -14.032 3.241 1.00 93.94 168 VAL A CA 1
ATOM 1292 C C . VAL A 1 168 ? 3.203 -13.239 3.010 1.00 93.94 168 VAL A C 1
ATOM 1294 O O . VAL A 1 168 ? 3.171 -12.067 2.636 1.00 93.94 168 VAL A O 1
ATOM 1297 N N . ASN A 1 169 ? 4.347 -13.884 3.218 1.00 92.44 169 ASN A N 1
ATOM 1298 C CA . ASN A 1 169 ? 5.637 -13.335 2.816 1.00 92.44 169 ASN A CA 1
ATOM 1299 C C . ASN A 1 169 ? 5.795 -13.434 1.301 1.00 92.44 169 ASN A C 1
ATOM 1301 O O . ASN A 1 169 ? 5.496 -14.479 0.718 1.00 92.44 169 ASN A O 1
ATOM 1305 N N . LEU A 1 170 ? 6.288 -12.363 0.687 1.00 93.56 170 LEU A N 1
ATOM 1306 C CA . LEU A 1 170 ? 6.428 -12.253 -0.760 1.00 93.56 170 LEU A CA 1
ATOM 1307 C C . LEU A 1 170 ? 7.754 -11.604 -1.122 1.00 93.56 170 LEU A C 1
ATOM 1309 O O . LEU A 1 170 ? 8.247 -10.745 -0.393 1.00 93.56 170 LEU A O 1
ATOM 1313 N N . ASN A 1 171 ? 8.270 -11.967 -2.286 1.00 92.12 171 ASN A N 1
ATOM 1314 C CA . ASN A 1 171 ? 9.366 -11.267 -2.929 1.00 92.12 171 ASN A CA 1
ATOM 1315 C C . ASN A 1 171 ? 8.844 -10.622 -4.217 1.00 92.12 171 ASN A C 1
ATOM 1317 O O . ASN A 1 171 ? 8.044 -11.213 -4.938 1.00 92.12 171 ASN A O 1
ATOM 1321 N N . HIS A 1 172 ? 9.291 -9.409 -4.503 1.00 89.94 172 HIS A N 1
ATOM 1322 C CA . HIS A 1 172 ? 9.028 -8.712 -5.752 1.00 89.94 172 HIS A CA 1
ATOM 1323 C C . HIS A 1 172 ? 10.365 -8.373 -6.390 1.00 89.94 172 HIS A C 1
ATOM 1325 O O . HIS A 1 172 ? 11.210 -7.743 -5.756 1.00 89.94 172 HIS A O 1
ATOM 1331 N N . GLU A 1 173 ? 10.556 -8.813 -7.621 1.00 87.81 173 GLU A N 1
ATOM 1332 C CA . GLU A 1 173 ? 11.757 -8.558 -8.397 1.00 87.81 173 GLU A CA 1
ATOM 1333 C C . GLU A 1 173 ? 11.418 -7.658 -9.575 1.00 87.81 173 GLU A C 1
ATOM 1335 O O . GLU A 1 173 ? 10.384 -7.826 -10.225 1.00 87.81 173 GLU A O 1
ATOM 1340 N N . ILE A 1 174 ? 12.305 -6.705 -9.835 1.00 84.19 174 ILE A N 1
ATOM 1341 C CA . ILE A 1 174 ? 12.215 -5.814 -10.976 1.00 84.19 174 ILE A CA 1
ATOM 1342 C C . ILE A 1 174 ? 13.574 -5.758 -11.655 1.00 84.19 174 ILE A C 1
ATOM 1344 O O . ILE A 1 174 ? 14.573 -5.404 -11.024 1.00 84.19 174 ILE A O 1
ATOM 1348 N N . ILE A 1 175 ? 13.608 -6.098 -12.936 1.00 82.75 175 ILE A N 1
ATOM 1349 C CA . ILE A 1 175 ? 14.816 -6.136 -13.757 1.00 82.75 175 ILE A CA 1
ATOM 1350 C C . ILE A 1 175 ? 14.610 -5.178 -14.917 1.00 82.75 175 ILE A C 1
ATOM 1352 O O . ILE A 1 175 ? 13.604 -5.267 -15.605 1.00 82.75 175 ILE A O 1
ATOM 1356 N N . CYS A 1 176 ? 15.547 -4.264 -15.135 1.00 78.62 176 CYS A N 1
ATOM 1357 C CA . CYS A 1 176 ? 15.511 -3.337 -16.254 1.00 78.62 176 CYS A CA 1
ATOM 1358 C C . CYS A 1 176 ? 16.780 -3.467 -17.090 1.00 78.62 176 CYS A C 1
ATOM 1360 O O . CYS A 1 176 ? 17.889 -3.276 -16.572 1.00 78.62 176 CYS A O 1
ATOM 1362 N N . ASP A 1 177 ? 16.593 -3.690 -18.387 1.00 75.38 177 ASP A N 1
ATOM 1363 C CA . ASP A 1 177 ? 17.666 -3.743 -19.372 1.00 75.38 177 ASP A CA 1
ATOM 1364 C C . ASP A 1 177 ? 17.661 -2.470 -20.219 1.00 75.38 177 ASP A C 1
ATOM 1366 O O . ASP A 1 177 ? 16.717 -2.191 -20.947 1.00 75.38 177 ASP A O 1
ATOM 1370 N N . SER A 1 178 ? 18.724 -1.666 -20.148 1.00 66.69 178 SER A N 1
ATOM 1371 C CA . SER A 1 178 ? 18.855 -0.490 -21.017 1.00 66.69 178 SER A CA 1
ATOM 1372 C C . SER A 1 178 ? 19.592 -0.825 -22.313 1.00 66.69 178 SER A C 1
ATOM 1374 O O . SER A 1 178 ? 20.567 -1.581 -22.312 1.00 66.69 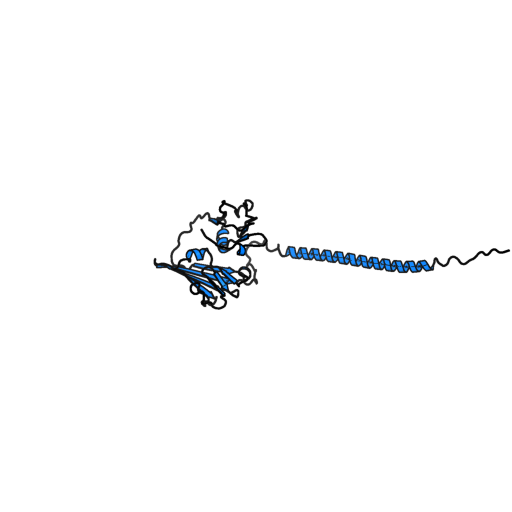178 SER A O 1
ATOM 1376 N N . ALA A 1 179 ? 19.212 -0.156 -23.406 1.00 66.69 179 ALA A N 1
ATOM 1377 C CA . ALA A 1 179 ? 19.914 -0.205 -24.692 1.00 66.69 179 ALA A CA 1
ATOM 1378 C C . ALA A 1 179 ? 21.402 0.197 -24.595 1.00 66.69 179 ALA A C 1
ATOM 1380 O O . ALA A 1 179 ? 22.218 -0.247 -25.403 1.00 66.69 179 ALA A O 1
ATOM 1381 N N . ASP A 1 180 ? 21.763 0.981 -23.575 1.00 64.88 180 ASP A N 1
ATOM 1382 C CA . ASP A 1 180 ? 23.136 1.424 -23.306 1.00 64.88 180 ASP A CA 1
ATOM 1383 C C . ASP A 1 180 ? 23.985 0.358 -22.575 1.00 64.88 180 ASP A C 1
ATOM 1385 O O . ASP A 1 180 ? 25.142 0.602 -22.227 1.00 64.88 180 ASP A O 1
ATOM 1389 N N . GLY A 1 181 ? 23.423 -0.832 -22.323 1.00 62.00 181 GLY A N 1
ATOM 1390 C CA . GLY A 1 181 ? 24.088 -1.951 -21.650 1.00 62.00 181 GLY A CA 1
ATOM 1391 C C . GLY A 1 181 ? 24.122 -1.852 -20.121 1.00 62.00 181 GLY A C 1
ATOM 1392 O O . GLY A 1 181 ? 24.805 -2.645 -19.472 1.00 62.00 181 GLY A O 1
ATOM 1393 N N . SER A 1 182 ? 23.414 -0.888 -19.520 1.00 62.09 182 SER A N 1
ATOM 1394 C CA . SER A 1 182 ? 23.247 -0.812 -18.066 1.00 62.09 182 SER A CA 1
ATOM 1395 C C . SER A 1 182 ? 22.118 -1.733 -17.600 1.00 62.09 182 SER A C 1
ATOM 1397 O O . SER A 1 182 ? 20.987 -1.585 -18.057 1.00 62.09 182 SER A O 1
ATOM 1399 N N . HIS A 1 183 ? 22.425 -2.618 -16.653 1.00 67.06 183 HIS A N 1
ATOM 1400 C CA . HIS A 1 183 ? 21.468 -3.525 -16.022 1.00 67.06 183 HIS A CA 1
ATOM 1401 C C . HIS A 1 183 ? 21.117 -3.019 -14.618 1.00 67.06 183 HIS A C 1
ATOM 1403 O O . HIS A 1 183 ? 22.009 -2.803 -13.787 1.00 67.06 183 HIS A O 1
ATOM 1409 N N . PHE A 1 184 ? 19.827 -2.843 -14.344 1.00 71.62 184 PHE A N 1
ATOM 1410 C CA . PHE A 1 184 ? 19.308 -2.512 -13.020 1.00 71.62 184 PHE A CA 1
ATOM 1411 C C . PHE A 1 184 ? 18.462 -3.676 -12.512 1.00 71.62 184 PHE A C 1
ATOM 1413 O O . PHE A 1 184 ? 17.597 -4.171 -13.220 1.00 71.62 184 PHE A O 1
ATOM 1420 N N . SER A 1 185 ? 18.720 -4.117 -11.285 1.00 74.12 185 SER A N 1
ATOM 1421 C CA . SER A 1 185 ? 17.923 -5.149 -10.624 1.00 74.12 185 SER A CA 1
ATOM 1422 C C . SER A 1 185 ? 17.569 -4.674 -9.224 1.00 74.12 185 SER A C 1
ATOM 1424 O O . SER A 1 185 ? 18.423 -4.165 -8.488 1.00 74.12 185 SER A O 1
ATOM 1426 N N . CYS A 1 186 ? 16.297 -4.811 -8.876 1.00 76.19 186 CYS A N 1
ATOM 1427 C CA . CYS A 1 186 ? 15.759 -4.463 -7.580 1.00 76.19 186 CYS A CA 1
ATOM 1428 C C . CYS A 1 186 ? 14.963 -5.638 -7.023 1.00 76.19 186 CYS A C 1
ATOM 1430 O O . CYS A 1 186 ? 14.082 -6.166 -7.693 1.00 76.19 186 CYS A O 1
ATOM 1432 N N . GLU A 1 187 ? 15.255 -6.011 -5.781 1.00 78.50 187 GLU A N 1
ATOM 1433 C CA . GLU A 1 187 ? 14.525 -7.048 -5.063 1.00 78.50 187 GLU A CA 1
ATOM 1434 C C . GLU A 1 187 ? 13.894 -6.448 -3.807 1.00 78.50 187 GLU A C 1
ATOM 1436 O O . GLU A 1 187 ? 14.545 -5.748 -3.029 1.00 78.50 187 GLU A O 1
ATOM 1441 N N . ILE A 1 188 ? 12.613 -6.720 -3.593 1.00 81.06 188 ILE A N 1
ATOM 1442 C CA . ILE A 1 188 ? 11.839 -6.245 -2.452 1.00 81.06 188 ILE A CA 1
ATOM 1443 C C . ILE A 1 188 ? 11.278 -7.457 -1.727 1.00 81.06 188 ILE A C 1
ATOM 1445 O O . ILE A 1 188 ? 10.494 -8.217 -2.286 1.00 81.06 188 ILE A O 1
ATOM 1449 N N . MET A 1 189 ? 11.619 -7.609 -0.455 1.00 84.50 189 MET A N 1
ATOM 1450 C CA . MET A 1 189 ? 11.077 -8.664 0.391 1.00 84.50 189 MET A CA 1
ATOM 1451 C C . MET A 1 189 ? 10.016 -8.080 1.316 1.00 84.50 189 MET A C 1
ATOM 1453 O O . MET A 1 189 ? 10.332 -7.274 2.189 1.00 84.50 189 MET A O 1
ATOM 1457 N N . PHE A 1 190 ? 8.769 -8.505 1.151 1.00 84.75 190 PHE A N 1
ATOM 1458 C CA . PHE A 1 190 ? 7.669 -8.205 2.058 1.00 84.75 190 PHE A CA 1
ATOM 1459 C C . PHE A 1 190 ? 7.603 -9.278 3.142 1.00 84.75 190 PHE A C 1
ATOM 1461 O O . PHE A 1 190 ? 7.258 -10.433 2.883 1.00 84.75 190 PHE A O 1
ATOM 1468 N N . ARG A 1 191 ? 7.945 -8.890 4.372 1.00 87.31 191 ARG A N 1
ATOM 1469 C CA . ARG A 1 191 ? 7.961 -9.758 5.551 1.00 87.31 191 ARG A CA 1
ATOM 1470 C C . ARG A 1 191 ? 6.816 -9.403 6.484 1.00 87.31 191 ARG A C 1
ATOM 1472 O O . ARG A 1 191 ? 6.833 -8.363 7.149 1.00 87.31 191 ARG A O 1
ATOM 1479 N N . VAL A 1 192 ? 5.843 -10.300 6.547 1.00 86.38 192 VAL A N 1
ATOM 1480 C CA . VAL A 1 192 ? 4.720 -10.220 7.470 1.00 86.38 192 VAL A CA 1
ATOM 1481 C C . VAL A 1 192 ? 5.229 -10.438 8.889 1.00 86.38 192 VAL A C 1
ATOM 1483 O O . VAL A 1 192 ? 5.840 -11.464 9.193 1.00 86.38 192 VAL A O 1
ATOM 1486 N N . ARG A 1 193 ? 4.967 -9.482 9.780 1.00 85.56 193 ARG A N 1
ATOM 1487 C CA . ARG A 1 193 ? 5.192 -9.665 11.218 1.00 85.56 193 ARG A CA 1
ATOM 1488 C C . ARG A 1 193 ? 3.924 -10.225 11.847 1.00 85.56 193 ARG A C 1
ATOM 1490 O O . ARG A 1 193 ? 2.857 -9.627 11.729 1.00 85.56 193 ARG A O 1
ATOM 1497 N N . ASN A 1 194 ? 4.054 -11.341 12.560 1.00 62.81 194 ASN A N 1
ATOM 1498 C CA . ASN A 1 194 ? 3.024 -11.754 13.506 1.00 62.81 194 ASN A CA 1
ATOM 1499 C C . ASN A 1 194 ? 3.044 -10.778 14.687 1.00 62.81 194 ASN A C 1
ATOM 1501 O O . ASN A 1 194 ? 4.112 -10.499 15.231 1.00 62.81 194 ASN A O 1
ATOM 1505 N N . GLU A 1 195 ? 1.879 -10.313 15.135 1.00 57.62 195 GLU A N 1
ATOM 1506 C CA . GLU A 1 195 ? 1.714 -9.475 16.337 1.00 57.62 195 GLU A CA 1
ATOM 1507 C C . GLU A 1 195 ? 1.999 -10.238 17.653 1.00 57.62 195 GLU A C 1
ATOM 1509 O O . GLU A 1 195 ? 1.387 -10.002 18.689 1.00 57.62 195 GLU A O 1
ATOM 1514 N N . THR A 1 196 ? 2.947 -11.175 17.646 1.00 47.25 196 THR A N 1
ATOM 1515 C CA . THR A 1 196 ? 3.349 -11.971 18.810 1.00 47.25 196 THR A CA 1
ATOM 1516 C C . THR A 1 196 ? 4.848 -11.859 19.073 1.00 47.25 196 THR A C 1
ATOM 1518 O O . THR A 1 196 ? 5.523 -12.879 19.160 1.00 47.25 196 THR A O 1
ATOM 1521 N N . ALA A 1 197 ? 5.367 -10.629 19.162 1.00 37.69 197 ALA A N 1
ATOM 1522 C CA . ALA A 1 197 ? 6.537 -10.259 19.972 1.00 37.69 197 ALA A CA 1
ATOM 1523 C C . ALA A 1 197 ? 6.880 -8.772 19.779 1.00 37.69 197 ALA A C 1
ATOM 1525 O O . ALA A 1 197 ? 7.685 -8.412 18.924 1.00 37.69 197 ALA A O 1
ATOM 1526 N N . VAL A 1 198 ? 6.343 -7.907 20.642 1.00 37.91 198 VAL A N 1
ATOM 1527 C CA . VAL A 1 198 ? 7.121 -6.752 21.107 1.00 37.91 198 VAL A CA 1
ATOM 1528 C C . VAL A 1 198 ? 7.871 -7.224 22.349 1.00 37.91 198 VAL A C 1
ATOM 1530 O O . VAL A 1 198 ? 7.435 -7.040 23.478 1.00 37.91 198 VAL A O 1
ATOM 1533 N N . THR A 1 199 ? 8.989 -7.907 22.131 1.00 37.69 199 THR A N 1
ATOM 1534 C CA . THR A 1 199 ? 10.123 -7.835 23.055 1.00 37.69 199 THR A CA 1
ATOM 1535 C C . THR A 1 199 ? 11.157 -6.968 22.354 1.00 37.69 199 THR A C 1
ATOM 1537 O O . THR A 1 199 ? 11.800 -7.454 21.420 1.00 37.69 199 THR A O 1
ATOM 1540 N N . PRO A 1 200 ? 11.304 -5.686 22.726 1.00 37.66 200 PRO A N 1
ATOM 1541 C CA . PRO A 1 200 ? 12.443 -4.911 22.284 1.00 37.66 200 PRO A CA 1
ATOM 1542 C C . PRO A 1 200 ? 13.652 -5.483 23.016 1.00 37.66 200 PRO A C 1
ATOM 1544 O O . PRO A 1 200 ? 13.663 -5.564 24.245 1.00 37.66 200 PRO A O 1
ATOM 1547 N N . ASN A 1 201 ? 14.648 -5.924 22.255 1.00 34.47 201 ASN A N 1
ATOM 1548 C CA . ASN A 1 201 ? 15.971 -6.146 22.804 1.00 34.47 201 ASN A CA 1
ATOM 1549 C C . ASN A 1 201 ? 16.413 -4.796 23.384 1.00 34.47 201 ASN A C 1
ATOM 1551 O O . ASN A 1 201 ? 16.518 -3.810 22.655 1.00 34.47 201 ASN A O 1
ATOM 1555 N N . SER A 1 202 ? 16.525 -4.746 24.706 1.00 40.56 202 SER A N 1
ATOM 1556 C CA . SER A 1 202 ? 16.973 -3.587 25.458 1.00 40.56 202 SER A CA 1
ATOM 1557 C C . SER A 1 202 ? 18.402 -3.267 25.054 1.00 40.56 202 SER A C 1
ATOM 1559 O O . SER A 1 202 ? 19.251 -4.137 25.206 1.00 40.56 202 SER A O 1
ATOM 1561 N N . ASP A 1 203 ? 18.639 -2.055 24.574 1.00 40.88 203 ASP A N 1
ATOM 1562 C CA . ASP A 1 203 ? 19.675 -1.190 25.128 1.00 40.88 203 ASP A CA 1
ATOM 1563 C C . ASP A 1 203 ? 19.264 0.266 24.846 1.00 40.88 203 ASP A C 1
ATOM 1565 O O . ASP A 1 203 ? 19.118 0.692 23.705 1.00 40.88 203 ASP A O 1
ATOM 1569 N N . ASP A 1 204 ? 19.035 0.971 25.951 1.00 43.34 204 ASP A N 1
ATOM 1570 C CA . ASP A 1 204 ? 18.825 2.407 26.129 1.00 43.34 204 ASP A CA 1
ATOM 1571 C C . ASP A 1 204 ? 17.477 3.084 25.783 1.00 43.34 204 ASP A C 1
ATOM 1573 O O . ASP A 1 204 ? 16.925 3.039 24.690 1.00 43.34 204 ASP A O 1
ATOM 1577 N N . LEU A 1 205 ? 17.026 3.814 26.811 1.00 36.59 205 LEU A N 1
ATOM 1578 C CA . LEU A 1 205 ? 15.890 4.727 26.962 1.00 36.59 205 LEU A CA 1
ATOM 1579 C C . LEU A 1 205 ? 14.480 4.145 27.160 1.00 36.59 205 LEU A C 1
ATOM 1581 O O . LEU A 1 205 ? 13.582 4.145 26.325 1.00 36.59 205 LEU A O 1
ATOM 15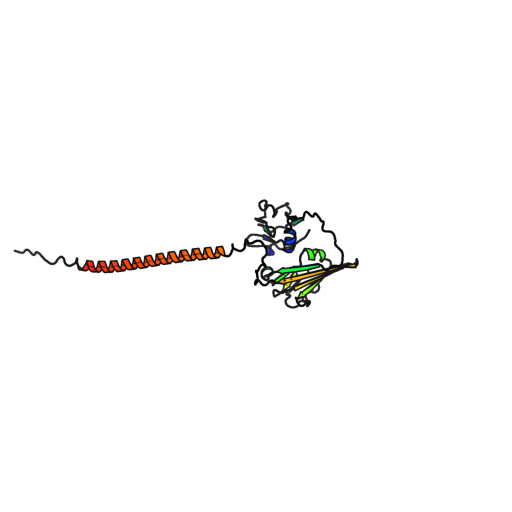85 N N . ASN A 1 206 ? 14.312 3.769 28.420 1.00 47.94 206 ASN A N 1
ATOM 1586 C CA . ASN A 1 206 ? 13.101 3.673 29.209 1.00 47.94 206 ASN A CA 1
ATOM 1587 C C . ASN A 1 206 ? 12.326 5.015 29.271 1.00 47.94 206 ASN A C 1
ATOM 1589 O O . ASN A 1 206 ? 12.677 5.872 30.071 1.00 47.94 206 ASN A O 1
ATOM 1593 N N . GLU A 1 207 ? 11.272 5.188 28.473 1.00 42.38 207 GLU A N 1
ATOM 1594 C CA . GLU A 1 207 ? 10.028 5.903 28.824 1.00 42.38 207 GLU A CA 1
ATOM 1595 C C . GLU A 1 207 ? 9.029 5.741 27.662 1.00 42.38 207 GLU A C 1
ATOM 1597 O O . GLU A 1 207 ? 9.429 5.604 26.515 1.00 42.38 207 GLU A O 1
ATOM 1602 N N . VAL A 1 208 ? 7.721 5.785 27.924 1.00 37.94 208 VAL A N 1
ATOM 1603 C CA . VAL A 1 208 ? 6.627 5.764 26.915 1.00 37.94 208 VAL A CA 1
ATOM 1604 C C . VAL A 1 208 ? 6.099 4.384 26.457 1.00 37.94 208 VAL A C 1
ATOM 1606 O O . VAL A 1 208 ? 5.614 4.227 25.344 1.00 37.94 208 VAL A O 1
ATOM 1609 N N . THR A 1 209 ? 6.037 3.376 27.336 1.00 34.22 209 THR A N 1
ATOM 1610 C CA . THR A 1 209 ? 5.086 2.240 27.151 1.00 34.22 209 THR A CA 1
ATOM 1611 C C . THR A 1 209 ? 4.164 1.964 28.342 1.00 34.22 209 THR A C 1
ATOM 1613 O O . THR A 1 209 ? 3.354 1.043 28.295 1.00 34.22 209 THR A O 1
ATOM 1616 N N . LEU A 1 210 ? 4.176 2.812 29.377 1.00 39.16 210 LEU A N 1
ATOM 1617 C CA . LEU A 1 210 ? 3.301 2.654 30.550 1.00 39.16 210 LEU A CA 1
ATOM 1618 C C . LEU A 1 210 ? 1.978 3.444 30.467 1.00 39.16 210 LEU A C 1
ATOM 1620 O O . LEU A 1 210 ? 1.120 3.287 31.323 1.00 39.16 210 LEU A O 1
ATOM 1624 N N . GLN A 1 211 ? 1.741 4.259 29.432 1.00 41.59 211 GLN A N 1
ATOM 1625 C CA . GLN A 1 211 ? 0.561 5.141 29.438 1.00 41.59 211 GLN A CA 1
ATOM 1626 C C . GLN A 1 211 ? -0.769 4.489 29.024 1.00 41.59 211 GLN A C 1
ATOM 1628 O O . GLN A 1 211 ? -1.815 4.959 29.466 1.00 41.59 211 GLN A O 1
ATOM 1633 N N . HIS A 1 212 ? -0.787 3.407 28.235 1.00 40.94 212 HIS A N 1
ATOM 1634 C CA . HIS A 1 212 ? -2.070 2.833 27.785 1.00 40.94 212 HIS A CA 1
ATOM 1635 C C . HIS A 1 212 ? -2.645 1.777 28.751 1.00 40.94 212 HIS A C 1
ATOM 1637 O O . HIS A 1 212 ? -3.859 1.580 28.799 1.00 40.94 212 HIS A O 1
ATOM 1643 N N . SER A 1 213 ? -1.803 1.122 29.562 1.00 51.19 213 SER A N 1
ATOM 1644 C CA . SER A 1 213 ? -2.267 0.124 30.540 1.00 51.19 213 SER A CA 1
ATOM 1645 C C . SER A 1 213 ? -2.819 0.760 31.820 1.00 51.19 213 SER A C 1
ATOM 1647 O O . SER A 1 213 ? -3.734 0.208 32.434 1.00 51.19 213 SER A O 1
ATOM 1649 N N . ASP A 1 214 ? -2.316 1.935 32.205 1.00 58.44 214 ASP A N 1
ATOM 1650 C CA . ASP A 1 214 ? -2.765 2.624 33.416 1.00 58.44 214 ASP A CA 1
ATOM 1651 C C . ASP A 1 214 ? -4.200 3.131 33.270 1.00 58.44 214 ASP A C 1
ATOM 1653 O O . ASP A 1 214 ? -5.015 2.951 34.173 1.00 58.44 214 ASP A O 1
ATOM 1657 N N . GLN A 1 215 ? -4.565 3.697 32.116 1.00 64.88 215 GLN A N 1
ATOM 1658 C CA . GLN A 1 215 ? -5.897 4.272 31.905 1.00 64.88 215 GLN A CA 1
ATOM 1659 C C . GLN A 1 215 ? -7.025 3.243 32.099 1.00 64.88 215 GLN A C 1
ATOM 1661 O O . GLN A 1 215 ? -8.040 3.550 32.728 1.00 64.88 215 GLN A O 1
ATOM 1666 N N . TRP A 1 216 ? -6.840 2.006 31.635 1.00 63.66 216 TRP A N 1
ATOM 1667 C CA . TRP A 1 216 ? -7.812 0.928 31.839 1.00 63.66 216 TRP A CA 1
ATOM 1668 C C . TRP A 1 216 ? -7.886 0.462 33.298 1.00 63.66 216 TRP A C 1
ATOM 1670 O O . TRP A 1 216 ? -8.979 0.175 33.792 1.00 63.66 216 TRP A O 1
ATOM 1680 N N . LEU A 1 217 ? -6.762 0.451 34.020 1.00 73.44 217 LEU A N 1
ATOM 1681 C CA . LEU A 1 217 ? -6.726 0.131 35.450 1.00 73.44 217 LEU A CA 1
ATOM 1682 C C . LEU A 1 217 ? -7.413 1.210 36.300 1.00 73.44 217 LEU A C 1
ATOM 1684 O O . LEU A 1 217 ? -8.170 0.872 37.211 1.00 73.44 217 LEU A O 1
ATOM 1688 N N . TRP A 1 218 ? -7.237 2.493 35.971 1.00 77.12 218 TRP A N 1
ATOM 1689 C CA . TRP A 1 218 ? -7.951 3.595 36.626 1.00 77.12 218 TRP A CA 1
ATOM 1690 C C . TRP A 1 218 ? -9.460 3.527 36.373 1.00 77.12 218 TRP A C 1
ATOM 1692 O O . TRP A 1 218 ? -10.244 3.693 37.309 1.00 77.12 218 TRP A O 1
ATOM 1702 N N . ILE A 1 219 ? -9.884 3.216 35.142 1.00 82.38 219 ILE A N 1
ATOM 1703 C CA . ILE A 1 219 ? -11.306 3.035 34.810 1.00 82.38 219 ILE A CA 1
ATOM 1704 C C . ILE A 1 219 ? -11.902 1.868 35.613 1.00 82.38 219 ILE A C 1
ATOM 1706 O O . ILE A 1 219 ? -12.961 2.022 36.225 1.00 82.38 219 ILE A O 1
ATOM 1710 N N . LEU A 1 220 ? -11.209 0.726 35.689 1.00 84.44 220 LEU A N 1
ATOM 1711 C CA . LEU A 1 220 ? -11.649 -0.422 36.490 1.00 84.44 220 L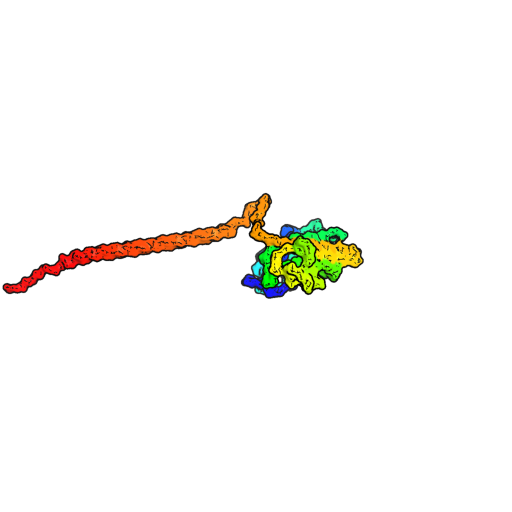EU A CA 1
ATOM 1712 C C . LEU A 1 220 ? -11.708 -0.101 37.992 1.00 84.44 220 LEU A C 1
ATOM 1714 O O . LEU A 1 220 ? -12.663 -0.499 38.663 1.00 84.44 220 LEU A O 1
ATOM 1718 N N . ALA A 1 221 ? -10.744 0.659 38.519 1.00 86.31 221 ALA A N 1
ATOM 1719 C CA . ALA A 1 221 ? -10.730 1.084 39.918 1.00 86.31 221 ALA A CA 1
ATOM 1720 C C . ALA A 1 221 ? -11.909 2.014 40.254 1.00 86.31 221 ALA A C 1
ATOM 1722 O O . ALA A 1 221 ? -12.579 1.821 41.271 1.00 86.31 221 ALA A O 1
ATOM 1723 N N . VAL A 1 222 ? -12.220 2.981 39.382 1.00 91.19 222 VAL A N 1
ATOM 1724 C CA . VAL A 1 222 ? -13.372 3.881 39.557 1.00 91.19 222 VAL A CA 1
ATOM 1725 C C . VAL A 1 222 ? -14.687 3.097 39.523 1.00 91.19 222 VAL A C 1
ATOM 1727 O O . VAL A 1 222 ? -15.540 3.296 40.390 1.00 91.19 222 VAL A O 1
ATOM 1730 N N . ILE A 1 223 ? -14.839 2.154 38.587 1.00 90.94 223 ILE A N 1
ATOM 1731 C CA . ILE A 1 223 ? -16.027 1.288 38.504 1.00 90.94 223 ILE A CA 1
ATOM 1732 C C . ILE A 1 223 ? -16.186 0.451 39.782 1.00 90.94 223 ILE A C 1
ATOM 1734 O O . ILE A 1 223 ? -17.285 0.379 40.339 1.00 90.94 223 ILE A O 1
ATOM 1738 N N . ALA A 1 224 ? -15.099 -0.134 40.293 1.00 91.62 224 ALA A N 1
ATOM 1739 C CA . ALA A 1 224 ? -15.124 -0.925 41.521 1.00 91.62 224 ALA A CA 1
ATOM 1740 C C . ALA A 1 224 ? -15.571 -0.097 42.741 1.00 91.62 224 ALA A C 1
ATOM 1742 O O . ALA A 1 224 ? -16.390 -0.566 43.534 1.00 91.62 224 ALA A O 1
ATOM 1743 N N . ILE A 1 225 ? -15.099 1.149 42.867 1.00 93.56 225 ILE A N 1
ATOM 1744 C CA . ILE A 1 225 ? -15.494 2.060 43.954 1.00 93.56 225 ILE A CA 1
ATOM 1745 C C . ILE A 1 225 ? -16.990 2.394 43.877 1.00 93.56 225 ILE A C 1
ATOM 1747 O O . ILE A 1 225 ? -17.684 2.342 44.895 1.00 93.56 225 ILE A O 1
ATOM 1751 N N . VAL A 1 226 ? -17.511 2.694 42.684 1.00 94.31 226 VAL A N 1
ATOM 1752 C CA . VAL A 1 226 ? -18.936 3.018 42.493 1.00 94.31 226 VAL A CA 1
ATOM 1753 C C . VAL A 1 226 ? -19.830 1.832 42.870 1.00 94.31 226 VAL A C 1
ATOM 1755 O O . VAL A 1 226 ? -20.827 2.012 43.573 1.00 94.31 226 VAL A O 1
ATOM 1758 N N . ILE A 1 227 ? -19.455 0.613 42.471 1.00 93.69 227 ILE A N 1
ATOM 1759 C CA . ILE A 1 227 ? -20.184 -0.611 42.837 1.00 93.69 227 ILE A CA 1
ATOM 1760 C C . ILE A 1 227 ? -20.169 -0.814 44.356 1.00 93.69 227 ILE A C 1
ATOM 1762 O O . ILE A 1 227 ? -21.205 -1.124 44.949 1.00 93.69 227 ILE A O 1
ATOM 1766 N N . LEU A 1 228 ? -19.022 -0.600 45.002 1.00 93.62 228 LEU A N 1
ATOM 1767 C CA . LEU A 1 228 ? -18.887 -0.773 46.446 1.00 93.62 228 LEU A CA 1
ATOM 1768 C C . LEU A 1 228 ? -19.760 0.223 47.222 1.00 93.62 228 LEU A C 1
ATOM 1770 O O . LEU A 1 228 ? -20.436 -0.171 48.173 1.00 93.62 228 LEU A O 1
ATOM 1774 N N . LEU A 1 229 ? -19.821 1.484 46.782 1.00 93.94 229 LEU A N 1
ATOM 1775 C CA . LEU A 1 229 ? -20.707 2.498 47.363 1.00 93.94 229 LEU A CA 1
ATOM 1776 C C . LEU A 1 229 ? -22.188 2.145 47.181 1.00 93.94 229 LEU A C 1
ATOM 1778 O O . LEU A 1 229 ? -22.963 2.254 48.133 1.00 93.94 229 LEU A O 1
ATOM 1782 N N . LEU A 1 230 ? -22.583 1.670 45.996 1.00 93.94 230 LEU A N 1
ATOM 1783 C CA . LEU A 1 230 ? -23.953 1.219 45.736 1.00 93.94 230 LEU A CA 1
ATOM 1784 C C . LEU A 1 230 ? -24.352 0.049 46.641 1.00 93.94 230 LEU A C 1
ATOM 1786 O O . LEU A 1 230 ? -25.430 0.076 47.236 1.00 93.94 230 LEU A O 1
ATOM 1790 N N . LEU A 1 231 ? -23.477 -0.945 46.810 1.00 93.69 231 LEU A N 1
ATOM 1791 C CA . LEU A 1 231 ? -23.719 -2.067 47.721 1.00 93.69 231 LEU A CA 1
ATOM 1792 C C . LEU A 1 231 ? -23.865 -1.600 49.173 1.00 93.69 231 LEU A C 1
ATOM 1794 O O . LEU A 1 231 ? -24.756 -2.067 49.883 1.00 93.69 231 LEU A O 1
ATOM 1798 N N . LEU A 1 232 ? -23.046 -0.640 49.606 1.00 92.88 232 LEU A N 1
ATOM 1799 C CA . LEU A 1 232 ? -23.111 -0.073 50.954 1.00 92.88 232 LEU A CA 1
ATOM 1800 C C . LEU A 1 232 ? -24.450 0.645 51.194 1.00 92.88 232 LEU A C 1
ATOM 1802 O O . LEU A 1 232 ? -25.093 0.432 52.223 1.00 92.88 232 LEU A O 1
ATOM 1806 N N . ILE A 1 233 ? -24.925 1.420 50.214 1.00 91.31 233 ILE A N 1
ATOM 1807 C CA . ILE A 1 233 ? -26.240 2.079 50.257 1.00 91.31 233 ILE A CA 1
ATOM 1808 C C . ILE A 1 233 ? -27.367 1.043 50.332 1.00 91.31 233 ILE A C 1
ATOM 1810 O O . ILE A 1 233 ? -28.277 1.187 51.151 1.00 91.31 233 ILE A O 1
ATOM 1814 N N . ILE A 1 234 ? -27.299 -0.024 49.530 1.00 91.00 234 ILE A N 1
ATOM 1815 C CA . ILE A 1 234 ? -28.291 -1.109 49.546 1.00 91.00 234 ILE A CA 1
ATOM 1816 C C . ILE A 1 234 ? -28.323 -1.789 50.920 1.00 91.00 234 ILE A C 1
ATOM 1818 O O . ILE A 1 234 ? -29.403 -2.001 51.472 1.00 91.00 234 ILE A O 1
ATOM 1822 N N . ILE A 1 235 ? -27.163 -2.074 51.519 1.00 90.50 235 ILE A N 1
ATOM 1823 C CA . ILE A 1 235 ? -27.074 -2.667 52.861 1.00 90.50 235 ILE A CA 1
ATOM 1824 C C . ILE A 1 235 ? -27.685 -1.731 53.910 1.00 90.50 235 ILE A C 1
ATOM 1826 O O . ILE A 1 235 ? -28.481 -2.179 54.735 1.00 90.50 235 ILE A O 1
ATOM 1830 N N . ILE A 1 236 ? -27.380 -0.429 53.870 1.00 88.81 236 ILE A N 1
ATOM 1831 C CA . ILE A 1 236 ? -27.978 0.562 54.779 1.00 88.81 236 ILE A CA 1
ATOM 1832 C C . ILE A 1 236 ? -29.499 0.601 54.607 1.00 88.81 236 ILE A C 1
ATOM 1834 O O . ILE A 1 236 ? -30.229 0.624 55.600 1.00 88.81 236 ILE A O 1
ATOM 1838 N N . PHE A 1 237 ? -29.990 0.564 53.369 1.00 87.50 237 PHE A N 1
ATOM 1839 C CA . PHE A 1 237 ? -31.417 0.567 53.072 1.00 87.50 237 PHE A CA 1
ATOM 1840 C C . PHE A 1 237 ? -32.110 -0.694 53.602 1.00 87.50 237 PHE A C 1
ATOM 1842 O O . PHE A 1 237 ? -33.139 -0.593 54.270 1.00 87.50 237 PHE A O 1
ATOM 1849 N N . ILE A 1 238 ? -31.519 -1.876 53.406 1.00 88.88 238 ILE A N 1
ATOM 1850 C CA . ILE A 1 238 ? -32.017 -3.136 53.977 1.00 88.88 238 ILE A CA 1
ATOM 1851 C C . ILE A 1 238 ? -32.019 -3.059 55.509 1.00 88.88 238 ILE A C 1
ATOM 1853 O O . ILE A 1 238 ? -33.040 -3.356 56.130 1.00 88.88 238 ILE A O 1
ATOM 1857 N N . CYS A 1 239 ? -30.937 -2.584 56.128 1.00 85.00 239 CYS A N 1
ATOM 1858 C CA . CYS A 1 239 ? -30.851 -2.369 57.574 1.00 85.00 239 CYS A CA 1
ATOM 1859 C C . CYS A 1 239 ? -31.922 -1.391 58.084 1.00 85.00 239 CYS A C 1
ATOM 1861 O O . CYS A 1 239 ? -32.515 -1.609 59.143 1.00 85.00 239 CYS A O 1
ATOM 1863 N N . PHE A 1 240 ? -32.219 -0.332 57.331 1.00 81.44 240 PHE A N 1
ATOM 1864 C CA . PHE A 1 240 ? -33.268 0.633 57.653 1.00 81.44 240 PHE A CA 1
ATOM 1865 C C . PHE A 1 240 ? -34.667 0.018 57.539 1.00 81.44 240 PHE A C 1
ATOM 1867 O O . PHE A 1 240 ? -35.500 0.203 58.430 1.00 81.44 240 PHE A O 1
ATOM 1874 N N . LEU A 1 241 ? -34.920 -0.770 56.492 1.00 77.00 241 LEU A N 1
ATOM 1875 C CA . LEU A 1 241 ? -36.165 -1.520 56.333 1.00 77.00 241 LEU A CA 1
ATOM 1876 C C . LEU A 1 241 ? -36.341 -2.559 57.447 1.00 77.00 241 LEU A C 1
ATOM 1878 O O . LEU A 1 241 ? -37.444 -2.706 57.974 1.00 77.00 241 LEU A O 1
ATOM 1882 N N . TRP A 1 242 ? -35.261 -3.221 57.869 1.00 69.19 242 TRP A N 1
ATOM 1883 C CA . TRP A 1 242 ? -35.260 -4.156 58.996 1.00 69.19 242 TRP A CA 1
ATOM 1884 C C . TRP A 1 242 ? -35.511 -3.445 60.329 1.00 69.19 242 TRP A C 1
ATOM 1886 O O . TRP A 1 242 ? -36.317 -3.924 61.130 1.00 69.19 242 TRP A O 1
ATOM 1896 N N . ARG A 1 243 ? -34.931 -2.257 60.549 1.00 71.81 243 ARG A N 1
ATOM 1897 C CA . ARG A 1 243 ? -35.260 -1.405 61.706 1.00 71.81 243 ARG A CA 1
ATOM 1898 C C . ARG A 1 243 ? -36.725 -0.975 61.695 1.00 71.81 243 ARG A C 1
ATOM 1900 O O . ARG A 1 243 ? -37.388 -1.097 62.722 1.00 71.81 243 ARG A O 1
ATOM 1907 N N . LYS A 1 244 ? -37.267 -0.552 60.546 1.00 64.62 244 LYS A N 1
ATOM 1908 C CA . LYS A 1 244 ? -38.697 -0.216 60.413 1.00 64.62 244 LYS A CA 1
ATOM 1909 C C . LYS A 1 244 ? -39.609 -1.421 60.647 1.00 64.62 244 LYS A C 1
ATOM 1911 O O . LYS A 1 244 ? -40.687 -1.251 61.212 1.00 64.62 244 LYS A O 1
ATOM 1916 N N . LYS A 1 245 ? -39.196 -2.633 60.265 1.00 62.81 245 LYS A N 1
ATOM 1917 C CA . LYS A 1 245 ? -39.934 -3.870 60.573 1.00 62.81 245 LYS A CA 1
ATOM 1918 C C . LYS A 1 245 ? -39.905 -4.182 62.076 1.00 62.81 245 LYS A C 1
ATOM 1920 O O . LYS A 1 245 ? -40.950 -4.493 62.637 1.00 62.81 245 LYS A O 1
ATOM 1925 N N . LYS A 1 246 ? -38.758 -4.001 62.747 1.00 58.19 246 LYS A N 1
ATOM 1926 C CA . LYS A 1 246 ? -38.634 -4.163 64.209 1.00 58.19 246 LYS A CA 1
ATOM 1927 C C . LYS A 1 246 ? -39.453 -3.135 65.003 1.00 58.19 246 LYS A C 1
ATOM 1929 O O . LYS A 1 246 ? -40.059 -3.503 66.002 1.00 58.19 246 LYS A O 1
ATOM 1934 N N . LEU A 1 247 ? -39.515 -1.880 64.547 1.00 51.34 247 LEU A N 1
ATOM 1935 C CA . LEU A 1 247 ? -40.345 -0.827 65.154 1.00 51.34 247 LEU A CA 1
ATOM 1936 C C . LEU A 1 247 ? -41.848 -1.099 64.998 1.00 51.34 247 LEU A C 1
ATOM 1938 O O . LEU A 1 247 ? -42.609 -0.843 65.927 1.00 51.34 247 LEU A O 1
ATOM 1942 N N . ARG A 1 248 ? -42.273 -1.694 63.876 1.00 52.19 248 ARG A N 1
ATOM 1943 C CA . ARG A 1 248 ? -43.677 -2.077 63.659 1.00 52.19 248 ARG A CA 1
ATOM 1944 C C . ARG A 1 248 ? -44.124 -3.221 64.577 1.00 52.19 248 ARG A C 1
ATOM 1946 O O . ARG A 1 248 ? -45.244 -3.194 65.070 1.00 52.19 248 ARG A O 1
ATOM 1953 N N . CYS A 1 249 ? -43.240 -4.177 64.879 1.00 50.91 249 CYS A N 1
ATOM 1954 C CA . CYS A 1 249 ? -43.524 -5.192 65.899 1.00 50.91 249 CYS A CA 1
ATOM 1955 C C . CYS A 1 249 ? -43.586 -4.601 67.318 1.00 50.91 249 CYS A C 1
ATOM 1957 O O . CYS A 1 249 ? -44.348 -5.097 68.136 1.00 50.91 249 CYS A O 1
ATOM 1959 N N . PHE A 1 250 ? -42.823 -3.543 67.617 1.00 48.06 250 PHE A N 1
ATOM 1960 C CA . PHE A 1 250 ? -42.811 -2.929 68.952 1.00 48.06 250 PHE A CA 1
ATOM 1961 C C . PHE A 1 250 ? -44.027 -2.016 69.210 1.00 48.06 250 PHE A C 1
ATOM 1963 O O . PHE A 1 250 ? -44.533 -1.978 70.329 1.00 48.06 250 PHE A O 1
ATOM 1970 N N . GLN A 1 251 ? -44.553 -1.335 68.184 1.00 47.81 251 GLN A N 1
ATOM 1971 C CA . GLN A 1 251 ? -45.807 -0.568 68.288 1.00 47.81 251 GLN A CA 1
ATOM 1972 C C . GLN A 1 251 ? -47.039 -1.463 68.498 1.00 47.81 251 GLN A C 1
ATOM 1974 O O . GLN A 1 251 ? -47.931 -1.087 69.254 1.00 47.81 251 GLN A O 1
ATOM 1979 N N . ASN A 1 252 ? -47.053 -2.670 67.922 1.00 49.09 252 ASN A N 1
ATOM 1980 C CA . ASN A 1 252 ? -48.127 -3.642 68.155 1.00 49.09 252 ASN A CA 1
ATOM 1981 C C . ASN A 1 252 ? -48.125 -4.223 69.583 1.00 49.09 252 ASN A C 1
ATOM 1983 O O . ASN A 1 252 ? -49.149 -4.732 70.020 1.00 49.09 252 ASN A O 1
ATOM 1987 N N . VAL A 1 253 ? -47.011 -4.139 70.323 1.00 48.50 253 VAL A N 1
ATOM 1988 C CA . VAL A 1 253 ? -46.951 -4.540 71.745 1.00 48.50 253 VAL A CA 1
ATOM 1989 C C . VAL A 1 253 ? -47.482 -3.426 72.655 1.00 48.50 253 VAL A C 1
ATOM 1991 O O . VAL A 1 253 ? -48.168 -3.710 73.631 1.00 48.50 253 VAL A O 1
ATOM 1994 N N . PHE A 1 254 ? -47.237 -2.154 72.322 1.00 46.06 254 PHE A N 1
ATOM 1995 C CA . PHE A 1 254 ? -47.749 -1.021 73.106 1.00 46.06 254 PHE A CA 1
ATOM 1996 C C . PHE A 1 254 ? -49.237 -0.715 72.873 1.00 46.06 254 PHE A C 1
ATOM 1998 O O . PHE A 1 254 ? -49.877 -0.157 73.759 1.00 46.06 254 PHE A O 1
ATOM 2005 N N . GLN A 1 255 ? -49.823 -1.118 71.739 1.00 45.78 255 GLN A N 1
ATOM 2006 C CA . GLN A 1 255 ? -51.269 -0.975 71.512 1.00 45.78 255 GLN A CA 1
ATOM 2007 C C . GLN A 1 255 ? -52.140 -1.952 72.323 1.00 45.78 255 GLN A C 1
ATOM 2009 O O . GLN A 1 255 ? -53.334 -1.704 72.440 1.00 45.78 255 GLN A O 1
ATOM 2014 N N . CYS A 1 256 ? -51.578 -2.997 72.943 1.00 46.84 256 CYS A N 1
ATOM 2015 C CA . CYS A 1 256 ? -52.338 -3.874 73.847 1.00 46.84 256 CYS A CA 1
ATOM 2016 C C . CYS A 1 256 ? -52.436 -3.358 75.292 1.00 46.84 256 CYS A C 1
ATOM 2018 O O . CYS A 1 256 ? -53.231 -3.893 76.050 1.00 46.84 256 CYS A O 1
ATOM 2020 N N . VAL A 1 257 ? -51.660 -2.340 75.690 1.00 45.91 257 VAL A N 1
ATOM 2021 C CA . VAL A 1 257 ? -51.662 -1.835 77.082 1.00 45.91 257 VAL A CA 1
ATOM 2022 C C . VAL A 1 257 ? -52.534 -0.583 77.249 1.00 45.91 257 VAL A C 1
ATOM 2024 O O . VAL A 1 257 ? -52.874 -0.209 78.364 1.00 45.91 257 VAL A O 1
ATOM 2027 N N . SER A 1 258 ? -52.951 0.067 76.158 1.00 44.34 258 SER A N 1
ATOM 2028 C CA . SER A 1 258 ? -53.803 1.269 76.221 1.00 44.34 258 SER A CA 1
ATOM 2029 C C . SER A 1 258 ? -55.288 1.016 75.941 1.00 44.34 258 SER A C 1
ATOM 2031 O O . SER A 1 258 ? -56.061 1.962 76.023 1.00 44.34 258 SER A O 1
ATOM 2033 N N . SER A 1 259 ? -55.700 -0.223 75.643 1.00 45.88 259 SER A N 1
ATOM 2034 C CA . SER A 1 259 ? -57.124 -0.605 75.584 1.00 45.88 259 SER A CA 1
ATOM 2035 C C . SER A 1 259 ? -57.643 -1.208 76.895 1.00 45.88 259 SER A C 1
ATOM 2037 O O . SER A 1 259 ? -58.739 -1.752 76.917 1.00 45.88 259 SER A O 1
ATOM 2039 N N . GLU A 1 260 ? -56.852 -1.156 77.969 1.00 47.06 260 GLU A N 1
ATOM 2040 C CA . GLU A 1 260 ? -57.235 -1.607 79.315 1.00 47.06 260 GLU A CA 1
ATOM 2041 C C . GLU A 1 260 ? -57.409 -0.405 80.263 1.00 47.06 260 GLU A C 1
ATOM 2043 O O . GLU A 1 260 ? -57.029 -0.430 81.427 1.00 47.06 260 GLU A O 1
ATOM 2048 N N . ASN A 1 261 ? -57.966 0.688 79.743 1.00 48.59 261 ASN A N 1
ATOM 2049 C CA . ASN A 1 261 ? -58.698 1.676 80.530 1.00 48.59 261 ASN A CA 1
ATOM 2050 C C . ASN A 1 261 ? -60.148 1.658 80.015 1.00 48.59 261 ASN A C 1
ATOM 2052 O O . ASN A 1 261 ? -60.353 1.387 78.839 1.00 48.59 261 ASN A O 1
ATOM 2056 N N . GLU A 1 262 ? -61.115 1.990 80.871 1.00 46.94 262 GLU A N 1
ATOM 2057 C CA . GLU A 1 262 ? -62.544 2.194 80.540 1.00 46.94 262 GLU A CA 1
ATOM 2058 C C . GLU A 1 262 ? -63.440 0.947 80.470 1.00 46.94 262 GLU A C 1
ATOM 2060 O O . GLU A 1 262 ? -64.018 0.639 79.436 1.00 46.94 262 GLU A O 1
ATOM 2065 N N . ASP A 1 263 ? -63.667 0.302 81.622 1.00 47.97 263 ASP A N 1
ATOM 2066 C CA . ASP A 1 263 ? -65.003 -0.242 81.925 1.00 47.97 263 ASP A CA 1
ATOM 2067 C C . ASP A 1 263 ? -65.275 -0.212 83.445 1.00 47.97 263 ASP A C 1
ATOM 2069 O O . ASP A 1 263 ? -65.156 -1.204 84.168 1.00 47.97 263 ASP A O 1
ATOM 2073 N N . ARG A 1 264 ? -65.537 0.988 83.979 1.00 47.81 264 ARG A N 1
ATOM 2074 C CA . ARG A 1 264 ? -66.219 1.182 85.272 1.00 47.81 264 ARG A CA 1
ATOM 2075 C C . ARG A 1 264 ? -67.153 2.378 85.159 1.00 47.81 264 ARG A C 1
ATOM 2077 O O . ARG A 1 264 ? -66.769 3.522 85.384 1.00 47.81 264 ARG A O 1
ATOM 2084 N N . ASP A 1 265 ? -68.366 2.035 84.771 1.00 49.41 265 ASP A N 1
ATOM 2085 C CA . ASP A 1 265 ? -69.578 2.838 84.725 1.00 49.41 265 ASP A CA 1
ATOM 2086 C C . ASP A 1 265 ? -69.889 3.542 86.066 1.00 49.41 265 ASP A C 1
ATOM 2088 O O . ASP A 1 265 ? -69.730 2.922 87.126 1.00 49.41 265 ASP A O 1
ATOM 2092 N N . PRO A 1 266 ? -70.383 4.794 86.073 1.00 54.09 266 PRO A N 1
ATOM 2093 C CA . PRO A 1 266 ? -71.145 5.339 87.180 1.00 54.09 266 PRO A CA 1
ATOM 2094 C C . PRO A 1 266 ? -72.611 5.521 86.755 1.00 54.09 266 PRO A C 1
ATOM 2096 O O . PRO A 1 266 ? -73.023 6.620 86.382 1.00 54.09 266 PRO A O 1
ATOM 2099 N N . GLU A 1 267 ? -73.434 4.477 86.867 1.00 45.03 267 GLU A N 1
ATOM 2100 C CA . GLU A 1 267 ? -74.885 4.675 86.856 1.00 45.03 267 GLU A CA 1
ATOM 2101 C C . GLU A 1 267 ? -75.341 5.218 88.217 1.00 45.03 267 GLU A C 1
ATOM 2103 O O . GLU A 1 267 ? -75.264 4.567 89.261 1.00 45.03 267 GLU A O 1
ATOM 2108 N N . THR A 1 268 ? -75.809 6.463 88.190 1.00 50.97 268 THR A N 1
ATOM 2109 C CA . THR A 1 268 ? -76.607 7.085 89.246 1.00 50.97 268 THR A CA 1
ATOM 2110 C C . THR A 1 268 ? -78.081 6.864 88.923 1.00 50.97 268 THR A C 1
ATOM 2112 O O . THR A 1 268 ? -78.532 7.195 87.830 1.00 50.97 268 THR A O 1
ATOM 2115 N N . GLY A 1 269 ? -78.847 6.347 89.885 1.00 45.00 269 GLY A N 1
ATOM 2116 C CA . GLY A 1 269 ? -80.287 6.159 89.738 1.00 45.00 269 GLY A CA 1
ATOM 2117 C C . GLY A 1 269 ? -80.993 5.896 91.067 1.00 45.00 269 GLY A C 1
ATOM 2118 O O . GLY A 1 269 ? -81.096 4.743 91.462 1.00 45.00 269 GLY A O 1
ATOM 2119 N N . VAL A 1 270 ? -81.484 6.993 91.666 1.00 38.34 270 VAL A N 1
ATOM 2120 C CA . VAL A 1 270 ? -82.600 7.145 92.638 1.00 38.34 270 VAL A CA 1
ATOM 2121 C C . VAL A 1 270 ? -82.512 6.414 93.981 1.00 38.34 270 VAL A C 1
ATOM 2123 O O . VAL A 1 270 ? -82.657 5.177 94.031 1.00 38.34 270 VAL A O 1
#

Sequence (270 aa):
MYNISVSCAEIQTAVGFVYLILPVILNQTNNPDCEQSWFSEDGLIADPSDPQRLSDPVISVSSDRLVTSRCVNLNHQIICDSADGCYHHHPSRAVMYNISVSCAEIQTAVGFVYVTLPVILNQTNNPDCEQSWFSEDGRLIADPSDPLRLIDPVISVSSDRLVTSRCVNLNHEIICDSADGSHFSCEIMFRVRNETAVTPNSDDLNEVTLQHSDQWLWILAVIAIVILLLLLIIIIFICFLWRKKKLRCFQNVFQCVSSENEDRDPETGV

Foldseek 3Di:
DFDDDDDQVVQQDPQAGKDFDPVVVLVVLPPPQKWKFKAAPVGTADTQVCQVRGDPQWPTDHSTMTGGNYDGDMDMDMDGPDPDDPDDDDFDDAAEAEAEDAQVRQDDPQAGKDFDDSVVCVVQVDPQKWKFKAAPVRHTADTQVCQVRGHPQFPTDHSTITGGRDDGKMKMKMWGQDPVRGIYIYIYIYHYDDPPDPPPPDDDDDDDPPPPVVVVVVVVVVVVVVVVVVVVVVVVVVVVVVVVVVVVVVVVVVVVVVVPDDDDDDDDDD

Organism: NCBI:txid172907